Protein AF-A0A0B6YXV1-F1 (afdb_monomer)

Solvent-accessible surface area (backbone atoms only — not comparable to full-atom values): 12184 Å² total; per-residue (Å²): 132,88,79,69,68,45,74,42,82,87,74,73,47,77,36,82,36,70,69,59,44,53,52,46,61,70,27,73,67,43,51,47,48,53,49,53,52,52,49,51,57,54,24,53,18,23,35,31,38,33,59,53,74,92,52,90,54,59,67,63,56,48,48,73,57,51,45,80,59,39,63,68,68,49,76,47,77,50,68,57,100,94,49,44,37,34,39,42,28,36,74,48,48,68,37,40,62,56,53,64,76,54,86,46,74,55,98,90,36,62,41,48,63,40,82,38,73,77,79,72,82,62,62,76,77,55,46,59,55,51,50,48,50,54,48,50,50,51,50,50,52,51,49,53,51,51,53,50,50,55,52,46,73,69,39,93,43,72,69,48,28,53,52,51,49,49,62,72,63,41,68,48,77,64,57,53,50,49,56,52,47,52,32,52,52,53,25,62,69,43,37,87,81,34,84,89,53,78,56,76,90,64,63,44,83,71,70,83,76,58

Mean predicted aligned error: 16.96 Å

Structure (mmCIF, N/CA/C/O backbone):
data_AF-A0A0B6YXV1-F1
#
_entry.id   AF-A0A0B6YXV1-F1
#
loop_
_atom_site.group_PDB
_atom_site.id
_atom_site.type_symbol
_atom_site.label_atom_id
_atom_site.label_alt_id
_atom_site.label_comp_id
_atom_site.label_asym_id
_atom_site.label_entity_id
_atom_site.label_seq_id
_atom_site.pdbx_PDB_ins_code
_atom_site.Cartn_x
_atom_site.Cartn_y
_atom_site.Cartn_z
_atom_site.occupancy
_atom_site.B_iso_or_equiv
_atom_site.auth_seq_id
_atom_site.auth_comp_id
_atom_site.auth_asym_id
_atom_site.auth_atom_id
_atom_site.pdbx_PDB_model_num
ATOM 1 N N . MET A 1 1 ? -39.145 16.098 25.094 1.00 46.19 1 MET A N 1
ATOM 2 C CA . MET A 1 1 ? -38.374 17.230 24.535 1.00 46.19 1 MET A CA 1
ATOM 3 C C . MET A 1 1 ? -37.275 16.617 23.682 1.00 46.19 1 MET A C 1
ATOM 5 O O . MET A 1 1 ? -36.588 15.749 24.196 1.00 46.19 1 MET A O 1
ATOM 9 N N . ALA A 1 2 ? -37.185 16.929 22.387 1.00 52.62 2 ALA A N 1
ATOM 10 C CA . ALA A 1 2 ? -36.189 16.305 21.512 1.00 52.62 2 ALA A CA 1
ATOM 11 C C . ALA A 1 2 ? -34.805 16.911 21.794 1.00 52.62 2 ALA A C 1
ATOM 13 O O . ALA A 1 2 ? -34.585 18.095 21.531 1.00 52.62 2 ALA A O 1
ATOM 14 N N . GLU A 1 3 ? -33.896 16.126 22.370 1.00 61.59 3 GLU A N 1
ATOM 15 C CA . GLU A 1 3 ? -32.508 16.538 22.573 1.00 61.59 3 GLU A CA 1
ATOM 16 C C . GLU A 1 3 ? -31.832 16.706 21.208 1.00 61.59 3 GLU A C 1
ATOM 18 O O . GLU A 1 3 ? -31.794 15.787 20.390 1.00 61.59 3 GLU A O 1
ATOM 23 N N . LYS A 1 4 ? -31.335 17.914 20.923 1.00 75.88 4 LYS A N 1
ATOM 24 C CA . LYS A 1 4 ? -30.615 18.194 19.676 1.00 75.88 4 LYS A CA 1
ATOM 25 C C . LYS A 1 4 ? -29.242 17.524 19.732 1.00 75.88 4 LYS A C 1
ATOM 27 O O . LYS A 1 4 ? -28.339 18.025 20.397 1.00 75.88 4 LYS A O 1
ATOM 32 N N . SER A 1 5 ? -29.088 16.419 19.010 1.00 84.88 5 SER A N 1
ATOM 33 C CA . SER A 1 5 ? -27.796 15.774 18.767 1.00 84.88 5 SER A CA 1
ATOM 34 C C . SER A 1 5 ? -27.104 16.362 17.533 1.00 84.88 5 SER A C 1
ATOM 36 O O . SER A 1 5 ? -27.752 16.592 16.511 1.00 84.88 5 SER A O 1
ATOM 38 N N . TYR A 1 6 ? -25.786 16.534 17.596 1.00 86.88 6 TYR A N 1
ATOM 39 C CA . TYR A 1 6 ? -24.926 16.988 16.504 1.00 86.88 6 TYR A CA 1
ATOM 40 C C . TYR A 1 6 ? -24.000 15.853 16.074 1.00 86.88 6 TYR A C 1
ATOM 42 O O . TYR A 1 6 ? -23.350 15.224 16.909 1.00 86.88 6 TYR A O 1
ATOM 50 N N . HIS A 1 7 ? -23.923 15.589 14.773 1.00 88.31 7 HIS A N 1
ATOM 51 C CA . HIS A 1 7 ? -23.120 14.500 14.227 1.00 88.31 7 HIS A CA 1
ATOM 52 C C . HIS A 1 7 ? -21.958 15.044 13.393 1.00 88.31 7 HIS A C 1
ATOM 54 O O . HIS A 1 7 ? -22.158 15.830 12.468 1.00 88.31 7 HIS A O 1
ATOM 60 N N . CYS A 1 8 ? -20.739 14.610 13.709 1.00 86.06 8 CYS A N 1
ATOM 61 C CA . CYS A 1 8 ? -19.546 14.938 12.939 1.00 86.06 8 CYS A CA 1
ATOM 62 C C . CYS A 1 8 ? -19.228 13.811 11.952 1.00 86.06 8 CYS A C 1
ATOM 64 O O . CYS A 1 8 ? -18.798 12.734 12.362 1.00 86.06 8 CYS A O 1
ATOM 66 N N . GLN A 1 9 ? -19.355 14.084 10.652 1.00 82.25 9 GLN A N 1
ATOM 67 C CA . GLN A 1 9 ? -19.059 13.109 9.595 1.00 82.25 9 GLN A CA 1
ATOM 68 C C . GLN A 1 9 ? -17.554 12.802 9.462 1.00 82.25 9 GLN A C 1
ATOM 70 O O . GLN A 1 9 ? -17.184 11.682 9.124 1.00 82.25 9 GLN A O 1
ATOM 75 N N . LEU A 1 10 ? -16.671 13.760 9.782 1.00 77.38 10 LEU A N 1
ATOM 76 C CA . LEU A 1 10 ? -15.209 13.591 9.690 1.00 77.38 10 LEU A CA 1
ATOM 77 C C . LEU A 1 10 ? -14.622 12.695 10.792 1.00 77.38 10 LEU A C 1
ATOM 79 O O . LEU A 1 10 ? -13.569 12.078 10.615 1.00 77.38 10 LEU A O 1
ATOM 83 N N . CYS A 1 11 ? -15.268 12.654 11.956 1.00 81.44 11 CYS A N 1
ATOM 84 C CA . CYS A 1 11 ? -14.835 11.851 13.101 1.00 81.44 11 CYS A CA 1
ATOM 85 C C . CYS A 1 11 ? -15.800 10.707 13.433 1.00 81.44 11 CYS A C 1
ATOM 87 O O . CYS A 1 11 ? -15.494 9.923 14.329 1.00 81.44 11 CYS A O 1
ATOM 89 N N . ASN A 1 12 ? -16.925 10.621 12.717 1.00 84.50 12 ASN A N 1
ATOM 90 C CA . ASN A 1 12 ? -18.018 9.675 12.916 1.00 84.50 12 ASN A CA 1
ATOM 91 C C . ASN A 1 12 ? -18.452 9.561 14.387 1.00 84.50 12 ASN A C 1
ATOM 93 O O . ASN A 1 12 ? -18.483 8.476 14.966 1.00 84.50 12 ASN A O 1
ATOM 97 N N . CYS A 1 13 ? -18.734 10.701 15.018 1.00 85.38 13 CYS A N 1
ATOM 98 C CA . CYS A 1 13 ? -19.160 10.759 16.414 1.00 85.38 13 CYS A CA 1
ATOM 99 C C . CYS A 1 13 ? -20.376 11.670 16.592 1.00 85.38 13 CYS A C 1
ATOM 101 O O . CYS A 1 13 ? -20.521 12.673 15.888 1.00 85.38 13 CYS A O 1
ATOM 103 N N . THR A 1 14 ? -21.226 11.324 17.558 1.00 88.44 14 THR A N 1
ATOM 104 C CA . THR A 1 14 ? -22.445 12.066 17.899 1.00 88.44 14 THR A CA 1
ATOM 105 C C . THR A 1 14 ? -22.274 12.720 19.265 1.00 88.44 14 THR A C 1
ATOM 107 O O . THR A 1 14 ? -21.833 12.073 20.212 1.00 88.44 14 THR A O 1
ATOM 110 N N . LEU A 1 15 ? -22.588 14.010 19.345 1.00 87.69 15 LEU A N 1
ATOM 111 C CA . LEU A 1 15 ? -22.433 14.856 20.526 1.00 87.69 15 LEU A CA 1
ATOM 112 C C . LEU A 1 15 ? -23.785 15.478 20.880 1.00 87.69 15 LEU A C 1
ATOM 114 O O . LEU A 1 15 ? -24.563 15.818 19.988 1.00 87.69 15 LEU A O 1
ATOM 118 N N . TYR A 1 16 ? -24.067 15.649 22.168 1.00 87.69 16 TYR A N 1
ATOM 119 C CA . TYR A 1 16 ? -25.382 16.064 22.668 1.00 87.69 16 TYR A CA 1
ATOM 120 C C . TYR A 1 16 ? -25.326 17.483 23.246 1.00 87.69 16 TYR A C 1
ATOM 122 O O . TYR A 1 16 ? -25.804 17.765 24.339 1.00 87.69 16 TYR A O 1
ATOM 130 N N . GLY A 1 17 ? -24.731 18.401 22.479 1.00 85.38 17 GLY A N 1
ATOM 131 C CA . GLY A 1 17 ? -24.606 19.802 22.860 1.00 85.38 17 GLY A CA 1
ATOM 132 C C . GLY A 1 17 ? -23.812 20.618 21.844 1.00 85.38 17 GLY A C 1
ATOM 133 O O . GLY A 1 17 ? -22.773 20.183 21.353 1.00 85.38 17 GLY A O 1
ATOM 134 N N . MET A 1 18 ? -24.274 21.836 21.542 1.00 83.81 18 MET A N 1
ATOM 135 C CA . MET A 1 18 ? -23.621 22.706 20.549 1.00 83.81 18 MET A CA 1
ATOM 136 C C . MET A 1 18 ? -22.215 23.138 20.995 1.00 83.81 18 MET A C 1
ATOM 138 O O . MET A 1 18 ? -21.283 23.123 20.203 1.00 83.81 18 MET A O 1
ATOM 142 N N . LYS A 1 19 ? -22.032 23.437 22.289 1.00 85.88 19 LYS A N 1
ATOM 143 C CA . LYS A 1 19 ? -20.717 23.805 22.847 1.00 85.88 19 LYS A CA 1
ATOM 144 C C . LYS A 1 19 ? -19.708 22.656 22.775 1.00 85.88 19 LYS A C 1
ATOM 146 O O . LYS A 1 19 ? -18.533 22.884 22.506 1.00 85.88 19 LYS A O 1
ATOM 151 N N . GLU A 1 20 ? -20.160 21.426 23.012 1.00 84.38 20 GLU A N 1
ATOM 152 C CA . GLU A 1 20 ? -19.322 20.225 22.923 1.00 84.38 20 GLU A CA 1
ATOM 153 C C . GLU A 1 20 ? -18.955 19.917 21.470 1.00 84.38 20 GLU A C 1
ATOM 155 O O . GLU A 1 20 ? -17.819 19.541 21.184 1.00 84.38 20 GLU A O 1
ATOM 160 N N . PHE A 1 21 ? -19.892 20.145 20.547 1.00 87.06 21 PHE A N 1
ATOM 161 C CA . PHE A 1 21 ? -19.651 20.055 19.112 1.00 87.06 21 PHE A CA 1
ATOM 162 C C . PHE A 1 21 ? -18.620 21.088 18.634 1.00 87.06 21 PHE A C 1
ATOM 164 O O . PHE A 1 21 ? -17.661 20.723 17.955 1.00 87.06 21 PHE A O 1
ATOM 171 N N . ASP A 1 22 ? -18.726 22.346 19.065 1.00 87.12 22 ASP A N 1
ATOM 172 C CA . ASP A 1 22 ? -17.755 23.390 18.713 1.00 87.12 22 ASP A CA 1
ATOM 173 C C . ASP A 1 22 ? -16.358 23.113 19.291 1.00 87.12 22 ASP A C 1
ATOM 175 O O . ASP A 1 22 ? -15.343 23.309 18.612 1.00 87.12 22 ASP A O 1
ATOM 179 N N . LEU A 1 23 ? -16.282 22.613 20.529 1.00 87.81 23 LEU A N 1
ATOM 180 C CA . LEU A 1 23 ? -15.026 22.168 21.144 1.00 87.81 23 LEU A CA 1
ATOM 181 C C . LEU A 1 23 ? -14.420 20.976 20.395 1.00 87.81 23 LEU A C 1
ATOM 183 O O . LEU A 1 23 ? -13.206 20.941 20.180 1.00 87.81 23 LEU A O 1
ATOM 187 N N . HIS A 1 24 ? -15.250 20.026 19.958 1.00 87.75 24 HIS A N 1
ATOM 188 C CA . HIS A 1 24 ? -14.826 18.899 19.135 1.00 87.75 24 HIS A CA 1
ATOM 189 C C . HIS A 1 24 ? -14.225 19.365 17.804 1.00 87.75 24 HIS A C 1
ATOM 191 O O . HIS A 1 24 ? -13.092 18.986 17.498 1.00 87.75 24 HIS A O 1
ATOM 197 N N . CYS A 1 25 ? -14.934 20.215 17.052 1.00 85.19 25 CYS A N 1
ATOM 198 C CA . CYS A 1 25 ? -14.480 20.747 15.762 1.00 85.19 25 CYS A CA 1
ATOM 199 C C . CYS A 1 25 ? -13.169 21.536 15.902 1.00 85.19 25 CYS A C 1
ATOM 201 O O . CYS A 1 25 ? -12.274 21.462 15.061 1.00 85.19 25 CYS A O 1
ATOM 203 N N . ASN A 1 26 ? -12.995 22.235 17.026 1.00 87.75 26 ASN A N 1
ATOM 204 C CA . ASN A 1 26 ? -11.761 22.957 17.316 1.00 87.75 26 ASN A CA 1
ATOM 205 C C . ASN A 1 26 ? -10.621 22.091 17.867 1.00 87.75 26 ASN A C 1
ATOM 207 O O . ASN A 1 26 ? -9.480 22.566 17.951 1.00 87.75 26 ASN A O 1
ATOM 211 N N . GLY A 1 27 ? -10.911 20.838 18.214 1.00 85.56 27 GLY A N 1
ATOM 212 C CA . GLY A 1 27 ? -9.976 19.893 18.799 1.00 85.56 27 GLY A CA 1
ATOM 213 C C . GLY A 1 27 ? -8.867 19.463 17.839 1.00 85.56 27 GLY A C 1
ATOM 214 O O . GLY A 1 27 ? -9.034 19.388 16.621 1.00 85.56 27 GLY A O 1
ATOM 215 N N . LYS A 1 28 ? -7.706 19.110 18.406 1.00 78.94 28 LYS A N 1
ATOM 216 C CA . LYS A 1 28 ? -6.513 18.689 17.645 1.00 78.94 28 LYS A CA 1
ATOM 217 C C . LYS A 1 28 ? -6.792 17.500 16.718 1.00 78.94 28 LYS A C 1
ATOM 219 O O . LYS A 1 28 ? -6.286 17.470 15.601 1.00 78.94 28 LYS A O 1
ATOM 224 N N . LYS A 1 29 ? -7.609 16.540 17.168 1.00 80.62 29 LYS A N 1
ATOM 225 C CA . LYS A 1 29 ? -7.980 15.344 16.394 1.00 80.62 29 LYS A CA 1
ATOM 226 C C . LYS A 1 29 ? -8.849 15.697 15.184 1.00 80.62 29 LYS A C 1
ATOM 228 O O . LYS A 1 29 ? -8.551 15.238 14.089 1.00 80.62 29 LYS A O 1
ATOM 233 N N . HIS A 1 30 ? -9.861 16.547 15.367 1.00 84.75 30 HIS A N 1
ATOM 234 C CA . HIS A 1 30 ? -10.737 16.983 14.279 1.00 84.75 30 HIS A CA 1
ATOM 235 C C . HIS A 1 30 ? -9.959 17.779 13.230 1.00 84.75 30 HIS A C 1
ATOM 237 O O . HIS A 1 30 ? -9.922 17.380 12.074 1.00 84.75 30 HIS A O 1
ATOM 243 N N . LYS A 1 31 ? -9.212 18.808 13.652 1.00 83.69 31 LYS A N 1
ATOM 244 C CA . LYS A 1 31 ? -8.357 19.605 12.755 1.00 83.69 31 LYS A CA 1
ATOM 245 C C . LYS A 1 31 ? -7.318 18.761 12.022 1.00 83.69 31 LYS A C 1
ATOM 247 O O . LYS A 1 31 ? -6.966 19.061 10.886 1.00 83.69 31 LYS A O 1
ATOM 252 N N . SER A 1 32 ? -6.803 17.712 12.664 1.00 76.44 32 SER A N 1
ATOM 253 C CA . SER A 1 32 ? -5.937 16.742 11.998 1.00 76.44 32 SER A CA 1
ATOM 254 C C . SER A 1 32 ? -6.706 15.986 10.917 1.00 76.44 32 SER A C 1
ATOM 256 O O . SER A 1 32 ? -6.275 15.998 9.771 1.00 76.44 32 SER A O 1
ATOM 258 N N . ASN A 1 33 ? -7.843 15.367 11.237 1.00 75.56 33 ASN A N 1
ATOM 259 C CA . ASN A 1 33 ? -8.651 14.628 10.261 1.00 75.56 33 ASN A CA 1
ATOM 260 C C . ASN A 1 33 ? -9.094 15.506 9.080 1.00 75.56 33 ASN A C 1
ATOM 262 O O . ASN A 1 33 ? -9.032 15.063 7.939 1.00 75.56 33 ASN A O 1
ATOM 266 N N . GLU A 1 34 ? -9.477 16.751 9.348 1.00 80.00 34 GLU A N 1
ATOM 267 C CA . GLU A 1 34 ? -9.874 17.734 8.340 1.00 80.00 34 GLU A CA 1
ATOM 268 C C . GLU A 1 34 ? -8.709 18.067 7.392 1.00 80.00 34 GLU A C 1
ATOM 270 O O . GLU A 1 34 ? -8.863 18.022 6.173 1.00 80.00 34 GLU A O 1
ATOM 275 N N . LYS A 1 35 ? -7.499 18.273 7.936 1.00 76.00 35 LYS A N 1
ATOM 276 C CA . LYS A 1 35 ? -6.277 18.422 7.128 1.00 76.00 35 LYS A CA 1
ATOM 277 C C . LYS A 1 35 ? -6.001 17.190 6.271 1.00 76.00 35 LYS A C 1
ATOM 279 O O . LYS A 1 35 ? -5.754 17.345 5.084 1.00 76.00 35 LYS A O 1
ATOM 284 N N . HIS A 1 36 ? -6.095 15.985 6.836 1.00 70.62 36 HIS A N 1
ATOM 285 C CA . HIS A 1 36 ? -5.865 14.748 6.082 1.00 70.62 36 HIS A CA 1
ATOM 286 C C . HIS A 1 36 ? -6.910 14.560 4.969 1.00 70.62 36 HIS A C 1
ATOM 288 O O . HIS A 1 36 ? -6.564 14.095 3.886 1.00 70.62 36 HIS A O 1
ATOM 294 N N . GLY A 1 37 ? -8.172 14.931 5.212 1.00 68.50 37 GLY A N 1
ATOM 295 C CA . GLY A 1 37 ? -9.235 14.910 4.204 1.00 68.50 37 GLY A CA 1
ATOM 296 C C . GLY A 1 37 ? -8.950 15.871 3.051 1.00 68.50 37 GLY A C 1
ATOM 297 O O . GLY A 1 37 ? -8.947 15.457 1.892 1.00 68.50 37 GLY A O 1
ATOM 298 N N . ASN A 1 38 ? -8.607 17.121 3.368 1.00 74.94 38 ASN A N 1
ATOM 299 C CA . ASN A 1 38 ? -8.242 18.128 2.368 1.00 74.94 38 ASN A CA 1
ATOM 300 C C . ASN A 1 38 ? -6.992 17.713 1.578 1.00 74.94 38 ASN A C 1
ATOM 302 O O . ASN A 1 38 ? -6.984 17.763 0.353 1.00 74.94 38 ASN A O 1
ATOM 306 N N . GLU A 1 39 ? -5.966 17.193 2.253 1.00 74.06 39 GLU A N 1
ATOM 307 C CA . GLU A 1 39 ? -4.754 16.673 1.615 1.00 74.06 39 GLU A CA 1
ATOM 308 C C . GLU A 1 39 ? -5.044 15.479 0.689 1.00 74.06 39 GLU A C 1
ATOM 310 O O . GLU A 1 39 ? -4.400 15.325 -0.351 1.00 74.06 39 GLU A O 1
ATOM 315 N N . GLN A 1 40 ? -5.998 14.610 1.029 1.00 70.62 40 GLN A N 1
ATOM 316 C CA . GLN A 1 40 ? -6.404 13.505 0.156 1.00 70.62 40 GLN A CA 1
ATOM 317 C C . GLN A 1 40 ? -7.144 13.996 -1.090 1.00 70.62 40 GLN A C 1
ATOM 319 O O . GLN A 1 40 ? -6.879 13.491 -2.184 1.00 70.62 40 GLN A O 1
A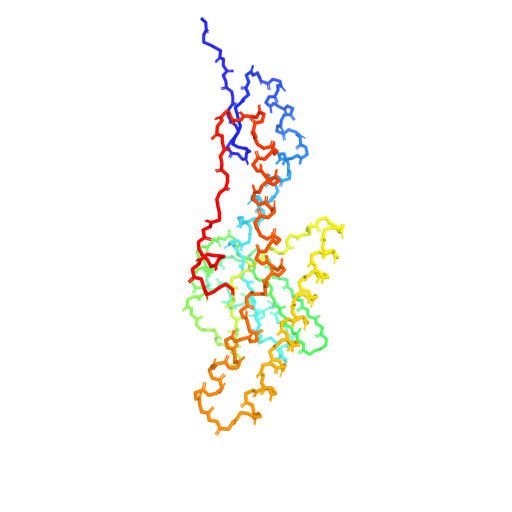TOM 324 N N . GLU A 1 41 ? -8.036 14.977 -0.954 1.00 76.00 41 GLU A N 1
ATOM 325 C CA . GLU A 1 41 ? -8.708 15.601 -2.099 1.00 76.00 41 GLU A CA 1
ATOM 326 C C . GLU A 1 41 ? -7.716 16.348 -2.997 1.00 76.00 41 GLU A C 1
ATOM 328 O O . GLU A 1 41 ? -7.727 16.177 -4.218 1.00 76.00 41 GLU A O 1
ATOM 333 N N . ASP A 1 42 ? -6.771 17.075 -2.405 1.00 79.62 42 ASP A N 1
ATOM 334 C CA . ASP A 1 42 ? -5.695 17.741 -3.134 1.00 79.62 42 ASP A CA 1
ATOM 335 C C . ASP A 1 42 ? -4.813 16.731 -3.878 1.00 79.62 42 ASP A C 1
ATOM 337 O O . ASP A 1 42 ? -4.415 16.968 -5.018 1.00 79.62 42 ASP A O 1
ATOM 341 N N . ALA A 1 43 ? -4.520 15.574 -3.275 1.00 82.81 43 ALA A N 1
ATOM 342 C CA . ALA A 1 43 ? -3.745 14.520 -3.925 1.00 82.81 43 ALA A CA 1
ATOM 343 C C . ALA A 1 43 ? -4.457 13.933 -5.153 1.00 82.81 43 ALA A C 1
ATOM 345 O O . ALA A 1 43 ? -3.791 13.583 -6.128 1.00 82.81 43 ALA A O 1
ATOM 346 N N . LYS A 1 44 ? -5.796 13.864 -5.149 1.00 86.31 44 LYS A N 1
ATOM 347 C CA . LYS A 1 44 ? -6.587 13.381 -6.296 1.00 86.31 44 LYS A CA 1
ATOM 348 C C . LYS A 1 44 ? -6.499 14.305 -7.511 1.00 86.31 44 LYS A C 1
ATOM 350 O O . LYS A 1 44 ? -6.780 13.847 -8.616 1.00 86.31 44 LYS A O 1
ATOM 355 N N . ARG A 1 45 ? -6.099 15.567 -7.324 1.00 90.88 45 ARG A N 1
ATOM 356 C CA . ARG A 1 45 ? -5.852 16.544 -8.398 1.00 90.88 45 ARG A CA 1
ATOM 357 C C . ARG A 1 45 ? -4.385 16.599 -8.842 1.00 90.88 45 ARG A C 1
ATOM 359 O O . ARG A 1 45 ? -4.027 17.433 -9.667 1.00 90.88 45 ARG A O 1
ATOM 366 N N . LYS A 1 46 ? -3.524 15.717 -8.322 1.00 92.62 46 LYS A N 1
ATOM 367 C CA . LYS A 1 46 ? -2.081 15.719 -8.598 1.00 92.62 46 LYS A CA 1
ATOM 368 C C . LYS A 1 46 ? -1.631 14.459 -9.331 1.00 92.62 46 LYS A C 1
ATOM 370 O O . LYS A 1 46 ? -2.073 13.345 -9.044 1.00 92.62 46 LYS A O 1
ATOM 375 N N . ILE A 1 47 ? -0.672 14.629 -10.235 1.00 93.50 47 ILE A N 1
ATOM 376 C CA . ILE A 1 47 ? 0.062 13.537 -10.882 1.00 93.50 47 ILE A CA 1
ATOM 377 C C . ILE A 1 47 ? 1.550 13.633 -10.572 1.00 93.50 47 ILE A C 1
ATOM 379 O O . ILE A 1 47 ? 2.100 14.714 -10.374 1.00 93.50 47 ILE A O 1
ATOM 383 N N . TYR A 1 48 ? 2.201 12.478 -10.544 1.00 92.75 48 TYR A N 1
ATOM 384 C CA . TYR A 1 48 ? 3.641 12.343 -10.398 1.00 92.75 48 TYR A CA 1
ATOM 385 C C . TYR A 1 48 ? 4.251 11.926 -11.736 1.00 92.75 48 TYR A C 1
ATOM 387 O O . TYR A 1 48 ? 3.824 10.932 -12.320 1.00 92.75 48 TYR A O 1
ATOM 395 N N . VAL A 1 49 ? 5.248 12.668 -12.206 1.00 91.94 49 VAL A N 1
ATOM 396 C CA . VAL A 1 49 ? 5.836 12.535 -13.542 1.00 91.94 49 VAL A CA 1
ATOM 397 C C . VAL A 1 49 ? 7.332 12.243 -13.432 1.00 91.94 49 VAL A C 1
ATOM 399 O O . VAL A 1 49 ? 8.052 12.933 -12.709 1.00 91.94 49 VAL A O 1
ATOM 402 N N . ARG A 1 50 ? 7.803 11.220 -14.152 1.00 90.44 50 ARG A N 1
ATOM 403 C CA . ARG A 1 50 ? 9.223 10.858 -14.328 1.00 90.44 50 ARG A CA 1
ATOM 404 C C . ARG A 1 50 ? 9.615 10.842 -15.805 1.00 90.44 50 ARG A C 1
ATOM 406 O O . ARG A 1 50 ? 8.737 10.857 -16.663 1.00 90.44 50 ARG A O 1
ATOM 413 N N . GLY A 1 51 ? 10.920 10.762 -16.074 1.00 86.62 51 GLY A N 1
ATOM 414 C CA . GLY A 1 51 ? 11.478 10.801 -17.432 1.00 86.62 51 GLY A CA 1
ATOM 415 C C . GLY A 1 51 ? 11.803 12.223 -17.891 1.00 86.62 51 GLY A C 1
ATOM 416 O O . GLY A 1 51 ? 11.630 12.551 -19.055 1.00 86.62 51 GLY A O 1
ATOM 417 N N . LEU A 1 52 ? 12.213 13.089 -16.957 1.00 84.69 52 LEU A N 1
ATOM 418 C CA . LEU A 1 52 ? 12.553 14.495 -17.216 1.00 84.69 52 LEU A CA 1
ATOM 419 C C . LEU A 1 52 ? 14.071 14.702 -17.366 1.00 84.69 52 LEU A C 1
ATOM 421 O O . LEU A 1 52 ? 14.585 15.793 -17.116 1.00 84.69 52 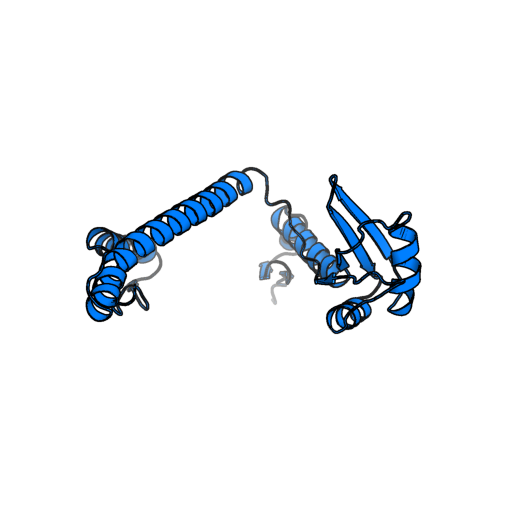LEU A O 1
ATOM 425 N N . GLU A 1 53 ? 14.804 13.641 -17.693 1.00 82.56 53 GLU A N 1
ATOM 426 C CA . GLU A 1 53 ? 16.260 13.657 -17.809 1.00 82.56 53 GLU A CA 1
ATOM 427 C C . GLU A 1 53 ? 16.676 14.385 -19.092 1.00 82.56 53 GLU A C 1
ATOM 429 O O . GLU A 1 53 ? 16.088 14.193 -20.153 1.00 82.56 53 GLU A O 1
ATOM 434 N N . GLY A 1 54 ? 17.664 15.277 -18.988 1.00 77.06 54 GLY A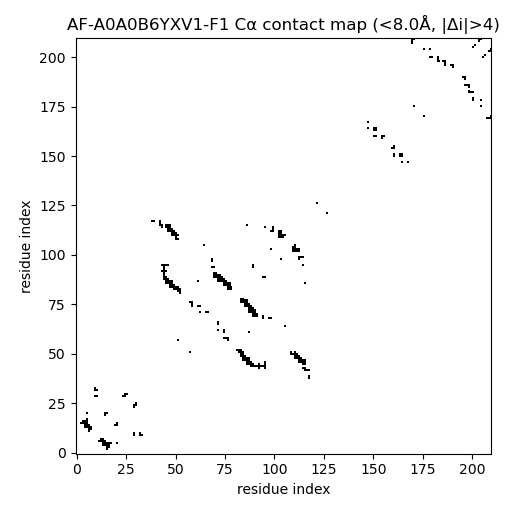 N 1
ATOM 435 C CA . GLY A 1 54 ? 18.147 16.062 -20.130 1.00 77.06 54 GLY A CA 1
ATOM 436 C C . GLY A 1 54 ? 17.211 17.184 -20.603 1.00 77.06 54 GLY A C 1
ATOM 437 O O . GLY A 1 54 ? 17.550 17.884 -21.554 1.00 77.06 54 GLY A O 1
ATOM 438 N N . ILE A 1 55 ? 16.065 17.407 -19.948 1.00 81.75 55 ILE A N 1
ATOM 439 C CA . ILE A 1 55 ? 15.171 18.530 -20.265 1.00 81.75 55 ILE A CA 1
ATOM 440 C C . ILE A 1 55 ? 15.683 19.800 -19.580 1.00 81.75 55 ILE A C 1
ATOM 442 O O . ILE A 1 55 ? 15.745 19.865 -18.354 1.00 81.75 55 ILE A O 1
ATOM 446 N N . THR A 1 56 ? 15.998 20.833 -20.365 1.00 80.25 56 THR A N 1
ATOM 447 C CA . THR A 1 56 ? 16.541 22.106 -19.857 1.00 80.25 56 THR A CA 1
ATOM 448 C C . THR A 1 56 ? 15.524 22.900 -19.030 1.00 80.25 56 THR A C 1
ATOM 450 O O . THR A 1 56 ? 15.874 23.439 -17.988 1.00 80.25 56 THR A O 1
ATOM 453 N N . ASN A 1 57 ? 14.254 22.939 -19.459 1.00 85.19 57 ASN A N 1
ATOM 454 C CA . ASN A 1 57 ? 13.171 23.674 -18.787 1.00 85.19 57 ASN A CA 1
ATOM 455 C C . ASN A 1 57 ? 11.955 22.774 -18.504 1.00 85.19 57 ASN A C 1
ATOM 457 O O . ASN A 1 57 ? 10.913 22.908 -19.152 1.00 85.19 57 ASN A O 1
ATOM 461 N N . PRO A 1 58 ? 12.050 21.860 -17.522 1.00 85.38 58 PRO A N 1
ATOM 462 C CA . PRO A 1 58 ? 10.999 20.881 -17.267 1.00 85.38 58 PRO A CA 1
ATOM 463 C C . PRO A 1 58 ? 9.672 21.521 -16.835 1.00 85.38 58 PRO A C 1
ATOM 465 O O . PRO A 1 58 ? 8.619 20.964 -17.125 1.00 85.38 58 PRO A O 1
ATOM 468 N N . ARG A 1 59 ? 9.681 22.712 -16.214 1.00 88.50 59 ARG A N 1
ATOM 469 C CA . ARG A 1 59 ? 8.447 23.397 -15.778 1.00 88.50 59 ARG A CA 1
ATOM 470 C C . ARG A 1 59 ? 7.597 23.854 -16.961 1.00 88.50 59 ARG A C 1
ATOM 472 O O . ARG A 1 59 ? 6.427 23.500 -17.037 1.00 88.50 59 ARG A O 1
ATOM 479 N N . ASP A 1 60 ? 8.195 24.620 -17.871 1.00 89.06 60 ASP A N 1
ATOM 480 C CA . ASP A 1 60 ? 7.518 25.151 -19.062 1.00 89.06 60 ASP A CA 1
ATOM 481 C C . ASP A 1 60 ? 7.110 24.024 -20.019 1.00 89.06 60 ASP A C 1
ATOM 483 O O . ASP A 1 60 ? 5.992 24.003 -20.530 1.00 89.06 60 ASP A O 1
ATOM 487 N N . PHE A 1 61 ? 7.985 23.026 -20.174 1.00 88.56 61 PHE A N 1
ATOM 488 C CA . PHE A 1 61 ? 7.721 21.833 -20.972 1.00 88.56 61 PHE A CA 1
ATOM 489 C C . PHE A 1 61 ? 6.488 21.063 -20.482 1.00 88.56 61 PHE A C 1
ATOM 491 O O . PHE A 1 61 ? 5.602 20.729 -21.269 1.00 88.56 61 PHE A O 1
ATOM 498 N N . LEU A 1 62 ? 6.404 20.818 -19.170 1.00 91.00 62 LEU A N 1
ATOM 499 C 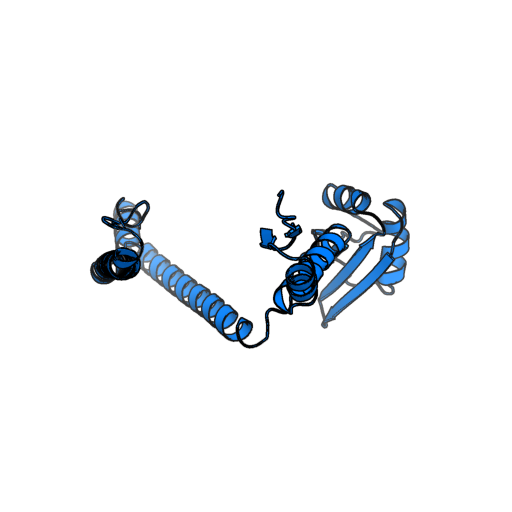CA . LEU A 1 62 ? 5.251 20.163 -18.560 1.00 91.00 62 LEU A CA 1
ATOM 500 C C . LEU A 1 62 ? 3.999 21.033 -18.643 1.00 91.00 62 LEU A C 1
ATOM 502 O O . LEU A 1 62 ? 2.928 20.506 -18.925 1.00 91.00 62 LEU A O 1
ATOM 506 N N . PHE A 1 63 ? 4.124 22.345 -18.435 1.00 91.50 63 PHE A N 1
ATOM 507 C CA . PHE A 1 63 ? 2.992 23.265 -18.500 1.00 91.50 63 PHE A CA 1
ATOM 508 C C . PHE A 1 63 ? 2.338 23.261 -19.883 1.00 91.50 63 PHE A C 1
ATOM 510 O O . PHE A 1 63 ? 1.133 23.042 -19.988 1.00 91.50 63 PHE A O 1
ATOM 517 N N . LYS A 1 64 ? 3.140 23.422 -20.943 1.00 91.62 64 LYS A N 1
ATOM 518 C CA . LYS A 1 64 ? 2.664 23.446 -22.335 1.00 91.62 64 LYS A CA 1
ATOM 519 C C . LYS A 1 64 ? 1.945 22.173 -22.753 1.00 91.62 64 LYS A C 1
ATOM 521 O O . LYS A 1 64 ? 1.060 22.241 -23.590 1.00 91.62 64 LYS A O 1
ATOM 526 N N . TYR A 1 65 ? 2.339 21.026 -22.210 1.00 92.12 65 TYR A N 1
ATOM 527 C CA . TYR A 1 65 ? 1.719 19.754 -22.563 1.00 92.12 65 TYR A CA 1
ATOM 528 C C . TYR A 1 65 ? 0.519 19.412 -21.682 1.00 92.12 65 TYR A C 1
ATOM 530 O O . TYR A 1 65 ? -0.522 18.986 -22.181 1.00 92.12 65 TYR A O 1
ATOM 538 N N . PHE A 1 66 ? 0.649 19.570 -20.362 1.00 92.94 66 PHE A N 1
ATOM 539 C CA . PHE A 1 66 ? -0.405 19.161 -19.441 1.00 92.94 66 PHE A CA 1
ATOM 540 C C . PHE A 1 66 ? -1.593 20.129 -19.418 1.00 92.94 66 PHE A C 1
ATOM 542 O O . PHE A 1 66 ? -2.691 19.691 -19.077 1.00 92.94 66 PHE A O 1
ATOM 549 N N . CYS A 1 67 ? -1.435 21.384 -19.867 1.00 92.88 67 CYS A N 1
ATOM 550 C CA . CYS A 1 67 ? -2.572 22.302 -19.988 1.00 92.88 67 CYS A CA 1
ATOM 551 C C . CYS A 1 67 ? -3.622 21.819 -21.008 1.00 92.88 67 CYS A C 1
ATOM 553 O O . CYS A 1 67 ? -4.806 22.101 -20.842 1.00 92.88 67 CYS A O 1
ATOM 555 N N . ASN A 1 68 ? -3.231 21.003 -21.997 1.00 92.00 68 ASN A N 1
ATOM 556 C CA . ASN A 1 68 ? -4.154 20.393 -22.961 1.00 92.00 68 ASN A CA 1
ATOM 557 C C . ASN A 1 68 ? -5.144 19.417 -22.308 1.00 92.00 68 ASN A C 1
ATOM 559 O O . ASN A 1 68 ? -6.191 19.125 -22.883 1.00 92.00 68 ASN A O 1
ATOM 563 N N . PHE A 1 69 ? -4.822 18.888 -21.125 1.00 89.75 69 PHE A N 1
ATOM 564 C CA . PHE A 1 69 ? -5.704 17.986 -20.387 1.00 89.75 69 PHE A CA 1
ATOM 565 C C . PHE A 1 69 ? -6.615 18.725 -19.413 1.00 89.75 69 PHE A C 1
ATOM 567 O O . PHE A 1 69 ? -7.636 18.160 -19.020 1.00 89.75 69 PHE A O 1
ATOM 574 N N . GLY A 1 70 ? -6.257 19.945 -19.014 1.00 90.81 70 GLY A N 1
ATOM 575 C CA . GLY A 1 70 ? -7.026 20.792 -18.110 1.00 90.81 70 GLY A CA 1
ATOM 576 C C . GLY A 1 70 ? -6.176 21.891 -17.474 1.00 90.81 70 GLY A C 1
ATOM 577 O O . GLY A 1 70 ? -4.947 21.869 -17.545 1.00 90.81 70 GLY A O 1
ATOM 578 N N . SER A 1 71 ? -6.842 22.842 -16.819 1.00 92.56 71 SER A N 1
ATOM 579 C CA . SER A 1 71 ? -6.188 23.961 -16.137 1.00 92.56 71 SER A CA 1
ATOM 580 C C . SER A 1 71 ? -5.249 23.481 -15.028 1.00 92.56 71 SER A C 1
ATOM 582 O O . SER A 1 71 ? -5.608 22.629 -14.208 1.00 92.56 71 SER A O 1
ATOM 584 N N . LEU A 1 72 ? -4.040 24.042 -15.009 1.00 92.00 72 LEU A N 1
ATOM 585 C CA . LEU A 1 72 ? -2.987 23.713 -14.052 1.00 92.00 72 LEU A CA 1
ATOM 586 C C . LEU A 1 72 ? -2.966 24.730 -12.912 1.00 92.00 72 LEU A C 1
ATOM 588 O O . LEU A 1 72 ? -3.015 25.932 -13.154 1.00 92.00 72 LEU A O 1
ATOM 592 N N . ASN A 1 73 ? -2.857 24.232 -11.684 1.00 91.38 73 ASN A N 1
ATOM 593 C CA . ASN A 1 73 ? -2.721 25.038 -10.477 1.00 91.38 73 ASN A CA 1
ATOM 594 C C . ASN A 1 73 ? -1.241 25.318 -10.164 1.00 91.38 73 ASN A C 1
ATOM 596 O O . ASN A 1 73 ? -0.839 26.4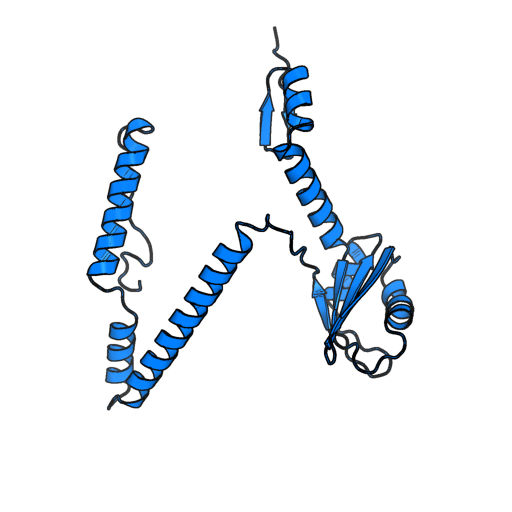65 -10.009 1.00 91.38 73 ASN A O 1
ATOM 600 N N . ASP A 1 74 ? -0.406 24.273 -10.107 1.00 89.88 74 ASP A N 1
ATOM 601 C CA . ASP A 1 74 ? 1.032 24.405 -9.834 1.00 89.88 74 ASP A CA 1
ATOM 602 C C . ASP A 1 74 ? 1.836 23.227 -10.410 1.00 89.88 74 ASP A C 1
ATOM 604 O O . ASP A 1 74 ? 1.321 22.125 -10.613 1.00 89.88 74 ASP A O 1
ATOM 608 N N . ILE A 1 75 ? 3.128 23.452 -10.659 1.00 91.19 75 ILE A N 1
ATOM 609 C CA . ILE A 1 75 ? 4.086 22.421 -11.069 1.00 91.19 75 ILE A CA 1
ATOM 610 C C . ILE A 1 75 ? 5.310 22.519 -10.167 1.00 91.19 75 ILE A C 1
ATOM 612 O O . ILE A 1 75 ? 6.065 23.494 -10.216 1.00 91.19 75 ILE A O 1
ATOM 616 N N . LYS A 1 76 ? 5.545 21.464 -9.388 1.00 90.31 76 LYS A N 1
ATOM 617 C CA . LYS A 1 76 ? 6.701 21.343 -8.497 1.00 90.31 76 LYS A CA 1
ATOM 618 C C . LYS A 1 76 ? 7.686 20.350 -9.069 1.00 90.31 76 LYS A C 1
ATOM 620 O O . LYS A 1 76 ? 7.323 19.220 -9.374 1.00 90.31 76 LYS A O 1
ATOM 625 N N . ILE A 1 77 ? 8.940 20.756 -9.177 1.00 88.44 77 ILE A N 1
ATOM 626 C CA . ILE A 1 77 ? 10.015 19.913 -9.696 1.00 88.44 77 ILE A CA 1
ATOM 627 C C . ILE A 1 77 ? 10.889 19.514 -8.520 1.00 88.44 77 ILE A C 1
ATOM 629 O O . ILE A 1 77 ? 11.254 20.358 -7.705 1.00 88.44 77 ILE A O 1
ATOM 633 N N . GLY A 1 78 ? 11.179 18.225 -8.408 1.00 82.81 78 GLY A N 1
ATOM 634 C CA . GLY A 1 78 ? 12.034 17.671 -7.370 1.00 82.81 78 GLY A CA 1
ATOM 635 C C . GLY A 1 78 ? 13.011 16.666 -7.962 1.00 82.81 78 GLY A C 1
ATOM 636 O O . GLY A 1 78 ? 12.740 16.046 -8.984 1.00 82.81 78 GLY A O 1
ATOM 637 N N . GLY A 1 79 ? 14.169 16.504 -7.337 1.00 74.94 79 GLY A N 1
ATOM 638 C CA . GLY A 1 79 ? 15.184 15.569 -7.809 1.00 74.94 79 GLY A CA 1
ATOM 639 C C . GLY A 1 79 ? 16.562 15.868 -7.236 1.00 74.94 79 GLY A C 1
ATOM 640 O O . GLY A 1 79 ? 16.800 16.967 -6.746 1.00 74.94 79 GLY A O 1
ATOM 641 N N . ASN A 1 80 ? 17.449 14.879 -7.324 1.00 64.38 80 ASN A N 1
ATOM 642 C CA . ASN A 1 80 ? 18.884 14.990 -7.036 1.00 64.38 80 ASN A CA 1
ATOM 643 C C . ASN A 1 80 ? 19.678 14.684 -8.319 1.00 64.38 80 ASN A C 1
ATOM 645 O O . ASN A 1 80 ? 19.084 14.273 -9.319 1.00 64.38 80 ASN A O 1
ATOM 649 N N . GLN A 1 81 ? 21.006 14.869 -8.304 1.00 52.59 81 GLN A N 1
ATOM 650 C CA . GLN A 1 81 ? 21.886 14.540 -9.437 1.00 52.59 81 GLN A CA 1
ATOM 651 C C . GLN A 1 81 ? 21.563 13.138 -9.992 1.00 52.59 81 GLN A C 1
ATOM 653 O O . GLN A 1 81 ? 21.765 12.135 -9.314 1.00 52.59 81 GLN A O 1
ATOM 658 N N . GLY A 1 82 ? 21.006 13.086 -11.207 1.00 57.50 82 GLY A N 1
ATOM 659 C CA . GLY A 1 82 ? 20.686 11.847 -11.925 1.00 57.50 82 GLY A CA 1
ATOM 660 C C . GLY A 1 82 ? 19.236 11.348 -11.856 1.00 57.50 82 GLY A C 1
ATOM 661 O O . GLY A 1 82 ? 18.931 10.376 -12.529 1.00 57.50 82 GLY A O 1
ATOM 662 N N . SER A 1 83 ? 18.318 11.972 -11.101 1.00 67.75 83 SER A N 1
ATOM 663 C CA . SER A 1 83 ? 16.883 11.637 -11.209 1.00 67.75 83 SER A CA 1
ATOM 664 C C . SER A 1 83 ? 15.973 12.834 -10.924 1.00 67.75 83 SER A C 1
ATOM 666 O O . SER A 1 83 ? 15.824 13.280 -9.784 1.00 67.75 83 SER A O 1
ATOM 668 N N . SER A 1 84 ? 15.338 13.352 -11.976 1.00 83.81 84 SER A N 1
ATOM 669 C CA . SER A 1 84 ? 14.347 14.426 -11.899 1.00 83.81 84 SER A CA 1
ATOM 670 C C . SER A 1 84 ? 12.924 13.863 -11.953 1.00 83.81 84 SER A C 1
ATOM 672 O O . SER A 1 84 ? 12.588 12.959 -12.724 1.00 83.81 84 SER A O 1
ATOM 674 N N . PHE A 1 85 ? 12.060 14.405 -11.105 1.00 89.75 85 PHE A N 1
ATOM 675 C CA . PHE A 1 85 ? 10.631 14.147 -11.092 1.00 89.75 85 PHE A CA 1
ATOM 676 C C . PHE A 1 85 ? 9.860 15.458 -10.979 1.00 89.75 85 PHE A C 1
ATOM 678 O O . PHE A 1 85 ? 10.370 16.474 -10.508 1.00 89.75 85 PHE A O 1
ATOM 685 N N . ALA A 1 86 ? 8.599 15.433 -11.380 1.00 90.69 86 ALA A N 1
ATOM 686 C CA . ALA A 1 86 ? 7.700 16.551 -11.172 1.00 90.69 86 ALA A CA 1
ATOM 687 C C . ALA A 1 86 ? 6.382 16.089 -10.566 1.00 90.69 86 ALA A C 1
ATOM 689 O O . ALA A 1 86 ? 5.934 14.960 -10.763 1.00 90.69 86 ALA A O 1
ATOM 690 N N . VAL A 1 87 ? 5.765 16.990 -9.821 1.00 92.69 87 VAL A N 1
ATOM 691 C CA . VAL A 1 87 ? 4.392 16.888 -9.357 1.00 92.69 87 VAL A CA 1
ATOM 692 C C . VAL A 1 87 ? 3.618 17.982 -10.066 1.00 92.69 87 VAL A C 1
ATOM 694 O O . VAL A 1 87 ? 3.929 19.160 -9.901 1.00 92.69 87 VAL A O 1
ATOM 697 N N . VAL A 1 88 ? 2.637 17.584 -10.867 1.00 93.31 88 VAL A N 1
ATOM 698 C CA . VAL A 1 88 ? 1.752 18.504 -11.587 1.00 93.31 88 VAL A CA 1
ATOM 699 C C . VAL A 1 88 ? 0.405 18.489 -10.883 1.00 93.31 88 VAL A C 1
ATOM 701 O O . VAL A 1 88 ? -0.164 17.421 -10.657 1.00 93.31 88 VAL A O 1
ATOM 704 N N . GLU A 1 89 ? -0.082 19.665 -10.515 1.00 93.69 89 GLU A N 1
ATOM 705 C CA . GLU A 1 89 ? -1.364 19.869 -9.855 1.00 93.69 89 GLU A CA 1
ATOM 706 C C . GLU A 1 89 ? -2.348 20.526 -10.817 1.00 93.69 89 GLU A C 1
ATOM 708 O O . GLU A 1 89 ? -2.072 21.590 -11.367 1.00 93.69 89 GLU A O 1
ATOM 713 N N . PHE A 1 90 ? -3.503 19.897 -11.000 1.00 93.44 90 PHE A N 1
ATOM 714 C CA . PHE A 1 90 ? -4.614 20.420 -11.784 1.00 93.44 90 PHE A CA 1
ATOM 715 C C . PHE A 1 90 ? -5.608 21.164 -10.888 1.00 93.44 90 PHE A C 1
ATOM 717 O O . PHE A 1 90 ? -5.730 20.883 -9.694 1.00 93.44 90 PHE A O 1
ATOM 724 N N . CYS A 1 91 ? -6.373 22.077 -11.480 1.00 89.69 91 CYS A N 1
ATOM 725 C CA . CYS A 1 91 ? -7.531 22.683 -10.821 1.00 89.69 91 CYS A CA 1
ATOM 726 C C . CYS A 1 91 ? -8.642 21.650 -10.560 1.00 89.69 91 CYS A C 1
ATOM 728 O O . CYS A 1 91 ? -9.373 21.755 -9.579 1.00 89.69 91 CYS A O 1
ATOM 730 N N . GLU A 1 92 ? -8.737 20.620 -11.405 1.00 90.00 92 GLU A N 1
ATOM 731 C CA . GLU A 1 92 ? -9.799 19.612 -11.380 1.00 90.00 92 GLU A CA 1
ATOM 732 C C . GLU A 1 92 ? -9.244 18.184 -11.295 1.00 90.00 92 GLU A C 1
ATOM 734 O O . GLU A 1 92 ? -8.080 17.916 -11.593 1.00 90.00 92 GLU A O 1
ATOM 739 N N . ARG A 1 93 ? -10.095 17.229 -10.900 1.00 89.94 93 ARG A N 1
ATOM 740 C CA . ARG A 1 93 ? -9.727 15.806 -10.782 1.00 89.94 93 ARG A CA 1
ATOM 741 C C . ARG A 1 93 ? -9.803 15.046 -12.111 1.00 89.94 93 ARG A C 1
ATOM 743 O O . ARG A 1 93 ? -9.085 14.065 -12.297 1.00 89.94 93 ARG A O 1
ATOM 750 N N . GLU A 1 94 ? -10.668 15.452 -13.035 1.00 90.56 94 GLU A N 1
ATOM 751 C CA . GLU A 1 94 ? -10.875 14.734 -14.301 1.00 90.56 94 GLU A CA 1
ATOM 752 C C . GLU A 1 94 ? -9.613 14.623 -15.179 1.00 90.56 94 GLU A C 1
ATOM 754 O O . GLU A 1 94 ? -9.340 13.524 -15.682 1.00 90.56 94 GLU A O 1
ATOM 759 N N . PRO A 1 95 ? -8.785 15.682 -15.322 1.00 91.38 95 PRO A N 1
ATOM 760 C CA . PRO A 1 95 ? -7.545 15.616 -16.095 1.00 91.38 95 PRO A CA 1
ATOM 761 C C . PRO A 1 95 ? -6.579 14.538 -15.591 1.00 91.38 95 PRO A C 1
ATOM 763 O O . PRO A 1 95 ? -5.936 13.861 -16.394 1.00 91.38 95 PRO A O 1
ATOM 766 N N . VAL A 1 96 ? -6.528 14.313 -14.273 1.00 91.25 96 VAL A N 1
ATOM 767 C CA . VAL A 1 96 ? -5.682 13.287 -13.644 1.00 91.25 96 VAL A CA 1
ATOM 768 C C . VAL A 1 96 ? -6.060 11.894 -14.137 1.00 91.25 96 VAL A C 1
ATOM 770 O O . VAL A 1 96 ? -5.193 11.121 -14.542 1.00 91.25 96 VAL A O 1
ATOM 773 N N . ALA A 1 97 ? -7.355 11.573 -14.159 1.00 89.81 97 ALA A N 1
ATOM 774 C CA . ALA A 1 97 ? -7.830 10.271 -14.619 1.00 89.81 97 ALA A CA 1
ATOM 775 C C . ALA A 1 97 ? -7.525 10.033 -16.106 1.00 89.81 97 ALA A C 1
ATOM 777 O O . ALA A 1 97 ? -7.237 8.900 -16.492 1.00 89.81 97 ALA A O 1
ATOM 778 N N . ARG A 1 98 ? -7.558 11.089 -16.933 1.00 89.88 98 ARG A N 1
ATOM 779 C CA . ARG A 1 98 ? -7.168 11.015 -18.350 1.00 89.88 98 ARG A CA 1
ATOM 780 C C . ARG A 1 98 ? -5.672 10.754 -18.506 1.00 89.88 98 ARG A C 1
ATOM 782 O O . ARG A 1 98 ? -5.303 9.820 -19.211 1.00 89.88 98 ARG A O 1
ATOM 789 N N . CYS A 1 99 ? -4.833 11.497 -17.784 1.00 90.62 99 CYS A N 1
ATOM 790 C CA . CYS A 1 99 ? -3.379 11.332 -17.834 1.00 90.62 99 CYS A CA 1
ATOM 791 C C . CYS A 1 99 ? -2.939 9.921 -17.403 1.00 90.62 99 CYS A C 1
ATOM 793 O O . CYS A 1 99 ? -2.062 9.321 -18.006 1.00 90.62 99 CYS A O 1
ATOM 795 N N . LEU A 1 100 ? -3.581 9.324 -16.396 1.00 90.25 100 LEU A N 1
ATOM 796 C CA . LEU A 1 100 ? -3.192 7.989 -15.916 1.00 90.25 100 LEU A CA 1
ATOM 797 C C . LEU A 1 100 ? -3.519 6.842 -16.884 1.00 90.25 100 LEU A C 1
ATOM 799 O O . LEU A 1 100 ? -2.945 5.762 -16.753 1.00 90.25 100 LEU A O 1
ATOM 803 N N . LYS A 1 101 ? -4.446 7.041 -17.827 1.00 89.94 101 LYS A N 1
ATOM 804 C CA . LYS A 1 101 ? -4.886 5.994 -18.764 1.00 89.94 101 LYS A CA 1
ATOM 805 C C . LYS A 1 101 ? -4.024 5.900 -20.019 1.00 89.94 101 LYS A C 1
ATOM 807 O O . LYS A 1 101 ? -4.112 4.906 -20.735 1.00 89.94 101 LYS A O 1
ATOM 812 N N . MET A 1 102 ? -3.223 6.919 -20.305 1.00 87.00 102 MET A N 1
ATOM 813 C CA . MET A 1 102 ? -2.490 7.036 -21.560 1.00 87.00 102 MET A CA 1
ATOM 814 C C . MET A 1 102 ? -0.981 7.075 -21.342 1.00 87.00 102 MET A C 1
ATOM 816 O O . MET A 1 102 ? -0.483 7.398 -20.267 1.00 87.00 102 MET A O 1
ATOM 820 N N . LYS A 1 103 ? -0.238 6.724 -22.392 1.00 88.69 103 LYS A N 1
ATOM 821 C CA . LYS A 1 103 ? 1.214 6.904 -22.425 1.00 88.69 103 LYS A CA 1
ATOM 822 C C . LYS A 1 103 ? 1.523 8.302 -22.945 1.00 88.69 103 LYS A C 1
ATOM 824 O O . LYS A 1 103 ? 0.884 8.764 -23.888 1.00 88.69 103 LYS A O 1
ATOM 829 N N . HIS A 1 104 ? 2.514 8.948 -22.347 1.00 89.94 104 HIS A N 1
ATOM 830 C CA . HIS A 1 104 ? 2.882 10.318 -22.675 1.00 89.94 104 HIS A CA 1
ATOM 831 C C . HIS A 1 104 ? 4.250 10.344 -23.352 1.00 89.94 104 HIS A C 1
ATOM 833 O O . HIS A 1 104 ? 5.242 9.889 -22.784 1.00 89.94 104 HIS A O 1
ATOM 839 N N . MET A 1 105 ? 4.293 10.880 -24.569 1.00 86.50 105 MET A N 1
ATOM 840 C CA . MET A 1 105 ? 5.521 11.079 -25.331 1.00 86.50 105 MET A CA 1
ATOM 841 C C . MET A 1 105 ? 5.544 12.513 -25.850 1.00 86.50 105 MET A C 1
ATOM 843 O O . MET A 1 105 ? 4.590 12.949 -26.492 1.00 86.50 105 MET A O 1
ATOM 847 N N . ILE A 1 106 ? 6.604 13.255 -25.538 1.00 82.75 106 ILE A N 1
ATOM 848 C CA . ILE A 1 106 ? 6.720 14.680 -25.865 1.00 82.75 106 ILE A CA 1
ATOM 849 C C . ILE A 1 106 ? 8.150 14.947 -26.324 1.00 82.75 106 ILE A C 1
ATOM 851 O O . ILE A 1 106 ? 9.089 14.672 -25.585 1.00 82.75 106 ILE A O 1
ATOM 855 N N . GLY A 1 107 ? 8.336 15.458 -27.544 1.00 72.62 107 GLY A N 1
ATOM 856 C CA . GLY A 1 107 ? 9.670 15.798 -28.062 1.00 72.62 107 GLY A CA 1
ATOM 857 C C . GLY A 1 107 ? 10.674 14.633 -28.045 1.00 72.62 107 GLY A C 1
ATOM 858 O O . GLY A 1 107 ? 11.851 14.855 -27.789 1.00 72.62 107 GLY A O 1
ATOM 859 N N . GLY A 1 108 ? 10.207 13.392 -28.236 1.00 79.50 108 GLY A N 1
ATOM 860 C CA . GLY A 1 108 ? 11.035 12.178 -28.157 1.00 79.50 108 GLY A CA 1
ATOM 861 C C . GLY A 1 108 ? 11.288 11.647 -26.737 1.00 79.50 108 GLY A C 1
ATOM 862 O O . GLY A 1 108 ? 11.844 10.563 -26.592 1.00 79.50 108 GLY A O 1
ATOM 863 N N . GLN A 1 109 ? 10.839 12.353 -25.693 1.00 80.50 109 GLN A N 1
ATOM 864 C CA . GLN A 1 109 ? 10.926 11.907 -24.300 1.00 80.50 109 GLN A CA 1
ATOM 865 C C . GLN A 1 109 ? 9.681 11.117 -23.892 1.00 80.50 109 GLN A C 1
ATOM 867 O O . GLN A 1 109 ? 8.551 11.572 -24.084 1.00 80.50 109 GLN A O 1
ATOM 872 N N . CYS A 1 110 ? 9.885 9.937 -23.303 1.00 87.38 110 CYS A N 1
ATOM 873 C CA . CYS A 1 110 ? 8.811 9.119 -22.741 1.00 87.38 110 CYS A CA 1
ATOM 874 C C . CYS A 1 110 ? 8.581 9.497 -21.277 1.00 87.38 110 CYS A C 1
ATOM 876 O O . CYS A 1 110 ? 9.381 9.152 -20.405 1.0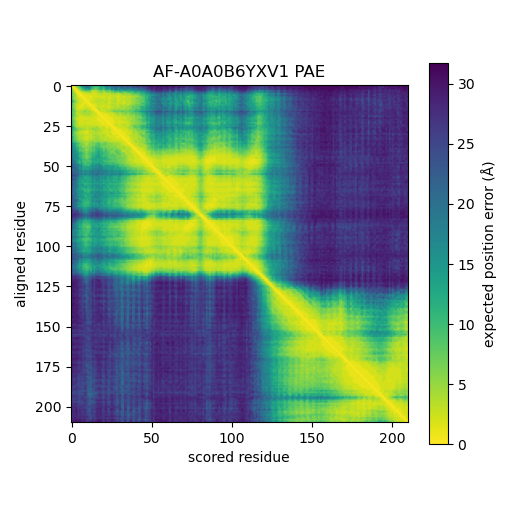0 87.38 110 CYS A O 1
ATOM 878 N N . LEU A 1 111 ? 7.467 10.172 -20.997 1.00 90.19 111 LEU A N 1
ATOM 879 C CA . LEU A 1 111 ? 7.092 10.527 -19.636 1.00 90.19 111 LEU A CA 1
ATOM 880 C C . LEU A 1 111 ? 6.318 9.394 -18.971 1.00 90.19 111 LEU A C 1
ATOM 882 O O . LEU A 1 111 ? 5.361 8.842 -19.520 1.00 90.19 111 LEU A O 1
ATOM 886 N N . TYR A 1 112 ? 6.700 9.098 -17.736 1.00 90.31 112 TYR A N 1
ATOM 887 C CA . TYR A 1 112 ? 6.027 8.106 -16.918 1.00 90.31 112 TYR A CA 1
ATOM 888 C C . TYR A 1 112 ? 5.178 8.785 -15.848 1.00 90.31 112 TYR A C 1
ATOM 890 O O . TYR A 1 112 ? 5.706 9.383 -14.907 1.00 90.31 112 TYR A O 1
ATOM 898 N N . VAL A 1 113 ? 3.857 8.688 -16.004 1.00 92.00 113 VAL A N 1
ATOM 899 C CA . VAL A 1 113 ? 2.873 9.352 -15.144 1.00 92.00 113 VAL A CA 1
ATOM 900 C C . VAL A 1 113 ? 2.242 8.348 -14.181 1.00 92.00 113 VAL A C 1
ATOM 902 O O . VAL A 1 113 ? 1.789 7.275 -14.573 1.00 92.00 113 VAL A O 1
ATOM 905 N N . LYS A 1 114 ? 2.219 8.700 -12.895 1.00 91.38 114 LYS A N 1
ATOM 906 C CA . LYS A 1 114 ? 1.624 7.926 -11.799 1.00 91.38 114 LYS A CA 1
ATOM 907 C C . LYS A 1 114 ? 0.693 8.795 -10.963 1.00 91.38 114 LYS A C 1
ATOM 909 O O . LYS A 1 114 ? 0.858 10.010 -10.889 1.00 91.38 114 LYS A O 1
ATOM 914 N N . SER A 1 115 ? -0.258 8.160 -10.278 1.00 88.50 115 SER A N 1
ATOM 915 C CA . SER A 1 115 ? -1.117 8.838 -9.303 1.00 88.50 115 SER A CA 1
ATOM 916 C C . SER A 1 115 ? -0.258 9.417 -8.179 1.00 88.50 115 SER A C 1
ATOM 918 O O . SER A 1 115 ? 0.577 8.692 -7.620 1.00 88.50 115 SER A O 1
ATOM 920 N N . TYR A 1 116 ? -0.468 10.681 -7.818 1.00 86.12 116 TYR A N 1
ATOM 921 C CA . TYR A 1 116 ? 0.217 11.266 -6.673 1.00 86.12 116 TYR A CA 1
ATOM 922 C C . TYR A 1 116 ? -0.305 10.647 -5.370 1.00 86.12 116 TYR A C 1
ATOM 924 O O . TYR A 1 116 ? -1.510 10.526 -5.159 1.00 86.12 116 TYR A O 1
ATOM 932 N N . LYS A 1 117 ? 0.610 10.239 -4.489 1.00 79.31 117 LYS A N 1
ATOM 933 C CA . LYS A 1 117 ? 0.283 9.769 -3.140 1.00 79.31 117 LYS A CA 1
ATOM 934 C C . LYS A 1 117 ? 0.891 10.740 -2.144 1.00 79.31 117 LYS A C 1
ATOM 936 O O . LYS A 1 117 ? 2.111 10.908 -2.129 1.00 79.31 117 LYS A O 1
ATOM 941 N N . ASN A 1 118 ? 0.047 11.351 -1.316 1.00 68.12 118 ASN A N 1
ATOM 942 C CA . ASN A 1 118 ? 0.518 12.194 -0.231 1.00 68.12 118 ASN A CA 1
ATOM 943 C C . ASN A 1 118 ? 1.307 11.327 0.753 1.00 68.12 118 ASN A C 1
ATOM 945 O O . ASN A 1 118 ? 0.761 10.432 1.395 1.00 68.12 118 ASN A O 1
ATOM 949 N N . ARG A 1 119 ? 2.617 11.563 0.845 1.00 59.09 119 ARG A N 1
ATOM 950 C CA . ARG A 1 119 ? 3.424 11.018 1.934 1.00 59.09 119 ARG A CA 1
ATOM 951 C C . ARG A 1 119 ? 3.240 11.956 3.115 1.00 59.09 119 ARG A C 1
ATOM 953 O O . ARG A 1 119 ? 4.038 12.873 3.293 1.00 59.09 119 ARG A O 1
ATOM 960 N N . THR A 1 120 ? 2.175 11.759 3.885 1.00 50.22 120 THR A N 1
ATOM 961 C CA . THR A 1 120 ? 1.952 12.541 5.102 1.00 50.22 120 THR A CA 1
ATOM 962 C C . THR A 1 120 ? 3.191 12.448 5.994 1.00 50.22 120 THR A C 1
ATOM 964 O O . THR A 1 120 ? 3.745 11.356 6.194 1.00 50.22 120 THR A O 1
ATOM 967 N N . PRO A 1 121 ? 3.669 13.580 6.531 1.00 42.72 121 PRO A N 1
ATO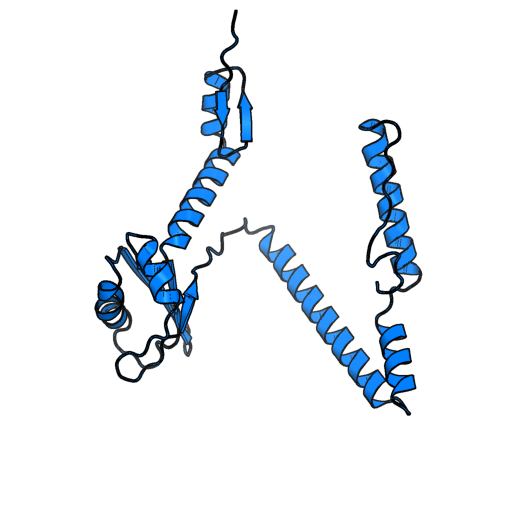M 968 C CA . PRO A 1 121 ? 4.548 13.612 7.677 1.00 42.72 121 PRO A CA 1
ATOM 969 C C . PRO A 1 121 ? 3.895 12.976 8.896 1.00 42.72 121 PRO A C 1
ATOM 971 O O . PRO A 1 121 ? 3.427 13.679 9.781 1.00 42.72 121 PRO A O 1
ATOM 974 N N . THR A 1 122 ? 3.860 11.643 8.972 1.00 41.31 122 THR A N 1
ATOM 975 C CA . THR A 1 122 ? 3.606 10.974 10.247 1.00 41.31 122 THR A CA 1
ATOM 976 C C . THR A 1 122 ? 4.666 11.499 11.210 1.00 41.31 122 THR A C 1
ATOM 978 O O . THR A 1 122 ? 5.868 11.432 10.917 1.00 41.31 122 THR A O 1
ATOM 981 N N . SER A 1 123 ? 4.198 12.122 12.287 1.00 41.19 123 SER A N 1
ATOM 982 C CA . SER A 1 123 ? 4.967 12.698 13.390 1.00 41.19 123 SER A CA 1
ATOM 983 C C . SER A 1 123 ? 6.258 11.909 13.641 1.00 41.19 123 SER A C 1
ATOM 985 O O . SER A 1 123 ? 6.234 10.688 13.798 1.00 41.19 123 SER A O 1
ATOM 987 N N . GLY A 1 124 ? 7.397 12.613 13.616 1.00 44.34 124 GLY A N 1
ATOM 988 C CA . GLY A 1 124 ? 8.747 12.056 13.424 1.00 44.34 124 GLY A CA 1
ATOM 989 C C . GLY A 1 124 ? 9.186 10.932 14.370 1.00 44.34 124 GLY A C 1
ATOM 990 O O . GLY A 1 124 ? 10.135 10.226 14.054 1.00 44.34 124 GLY A O 1
ATOM 991 N N . VAL A 1 125 ? 8.474 10.703 15.471 1.00 46.41 125 VAL A N 1
ATOM 992 C CA . VAL A 1 125 ? 8.763 9.626 16.428 1.00 46.41 125 VAL A CA 1
ATOM 993 C C . VAL A 1 125 ? 8.337 8.249 15.895 1.00 46.41 125 VAL A C 1
ATOM 995 O O . VAL A 1 125 ? 9.018 7.260 16.135 1.00 46.41 125 VAL A O 1
ATOM 998 N N . SER A 1 126 ? 7.257 8.171 15.108 1.00 52.94 126 SER A N 1
ATOM 999 C CA . SER A 1 126 ? 6.749 6.889 14.588 1.00 52.94 126 SER A CA 1
ATOM 1000 C C . SER A 1 126 ? 7.446 6.452 13.291 1.00 52.94 126 SER A C 1
ATOM 1002 O O . SER A 1 126 ? 7.579 5.262 13.022 1.00 52.94 126 SER A O 1
ATOM 1004 N N . ARG A 1 127 ? 7.982 7.395 12.496 1.00 48.19 127 ARG A N 1
ATOM 1005 C CA . ARG A 1 127 ? 8.615 7.070 11.206 1.00 48.19 127 ARG A CA 1
ATOM 1006 C C . ARG A 1 127 ? 9.961 6.371 11.315 1.00 48.19 127 ARG A C 1
ATOM 1008 O O . ARG A 1 127 ? 10.194 5.470 10.526 1.00 48.19 127 ARG A O 1
ATOM 1015 N N . MET A 1 128 ? 10.818 6.731 12.269 1.00 52.84 128 MET A N 1
ATOM 1016 C CA . MET A 1 128 ? 12.081 6.003 12.449 1.00 52.84 128 MET A CA 1
ATOM 1017 C C . MET A 1 128 ? 11.839 4.586 12.963 1.00 52.84 128 MET A C 1
ATOM 1019 O O . MET A 1 128 ? 12.465 3.658 12.472 1.00 52.84 128 MET A O 1
ATOM 1023 N N . ALA A 1 129 ? 10.895 4.406 13.892 1.00 55.84 129 ALA A N 1
ATOM 1024 C CA . ALA A 1 129 ? 10.525 3.084 14.383 1.00 55.84 129 ALA A CA 1
ATOM 1025 C C . ALA A 1 129 ? 9.903 2.227 13.270 1.00 55.84 129 ALA A C 1
ATOM 1027 O O . ALA A 1 129 ? 10.336 1.101 13.068 1.00 55.84 129 ALA A O 1
ATOM 1028 N N . HIS A 1 130 ? 8.956 2.768 12.498 1.00 56.38 130 HIS A N 1
ATOM 1029 C CA . HIS A 1 130 ? 8.314 2.023 11.413 1.00 56.38 130 HIS A CA 1
ATOM 1030 C C . HIS A 1 130 ? 9.265 1.750 10.241 1.00 56.38 130 HIS A C 1
ATOM 1032 O O . HIS A 1 130 ? 9.308 0.629 9.763 1.00 56.38 130 HIS A O 1
ATOM 1038 N N . GLN A 1 131 ? 10.097 2.716 9.834 1.00 64.69 131 GLN A N 1
ATOM 1039 C CA . GLN A 1 131 ? 11.106 2.493 8.790 1.00 64.69 131 GLN A CA 1
ATOM 1040 C C . GLN A 1 131 ? 12.177 1.505 9.234 1.00 64.69 131 GLN A C 1
ATOM 1042 O O . GLN A 1 131 ? 12.620 0.704 8.423 1.00 64.69 131 GLN A O 1
ATOM 1047 N N . LYS A 1 132 ? 12.589 1.545 10.507 1.00 69.75 132 LYS A N 1
ATOM 1048 C CA . LYS A 1 132 ? 13.517 0.559 11.059 1.00 69.75 132 LYS A CA 1
ATOM 1049 C C . LYS A 1 132 ? 12.877 -0.827 11.084 1.00 69.75 132 LYS A C 1
ATOM 1051 O O . LYS A 1 132 ? 13.505 -1.758 10.616 1.00 69.75 132 LYS A O 1
ATOM 1056 N N . LEU A 1 133 ? 11.618 -0.950 11.511 1.00 66.75 133 LEU A N 1
ATOM 1057 C CA . LEU A 1 133 ? 10.875 -2.215 11.466 1.00 66.75 133 LEU A CA 1
ATOM 1058 C C . LEU A 1 133 ? 10.705 -2.738 10.028 1.00 66.75 133 LEU A C 1
ATOM 1060 O O . LEU A 1 133 ? 11.004 -3.897 9.779 1.00 66.75 133 LEU A O 1
ATOM 1064 N N . GLU A 1 134 ? 10.318 -1.892 9.068 1.00 71.88 134 GLU A N 1
ATOM 1065 C CA . GLU A 1 134 ? 10.197 -2.268 7.650 1.00 71.88 134 GLU A CA 1
ATOM 1066 C C . GLU A 1 134 ? 11.553 -2.652 7.030 1.00 71.88 134 GLU A C 1
ATOM 1068 O O . GLU A 1 134 ? 11.633 -3.555 6.195 1.00 71.88 134 GLU A O 1
ATOM 1073 N N . GLN A 1 135 ? 12.633 -1.959 7.402 1.00 73.88 135 GLN A N 1
ATOM 1074 C CA . GLN A 1 135 ? 13.985 -2.264 6.935 1.00 73.88 135 GLN A CA 1
ATOM 1075 C C . GLN A 1 135 ? 14.499 -3.569 7.560 1.00 73.88 135 GLN A C 1
ATOM 1077 O O . GLN A 1 135 ? 15.102 -4.383 6.858 1.00 73.88 135 GLN A O 1
ATOM 1082 N N . ASP A 1 136 ? 14.231 -3.790 8.846 1.00 72.62 136 ASP A N 1
ATOM 1083 C CA . ASP A 1 136 ? 14.593 -5.003 9.578 1.00 72.62 136 ASP A CA 1
ATOM 1084 C C . ASP A 1 136 ? 13.814 -6.210 9.032 1.00 72.62 136 ASP A C 1
ATOM 1086 O O . ASP A 1 136 ? 14.409 -7.261 8.801 1.00 72.62 136 ASP A O 1
ATOM 1090 N N . GLU A 1 137 ? 12.519 -6.061 8.728 1.00 74.88 137 GLU A N 1
ATOM 1091 C CA . GLU A 1 137 ? 11.715 -7.095 8.061 1.00 74.88 137 GLU A CA 1
ATOM 1092 C C . GLU A 1 137 ? 12.238 -7.411 6.660 1.00 74.88 137 GLU A C 1
ATOM 1094 O O . GLU A 1 137 ? 12.428 -8.580 6.331 1.00 74.88 137 GLU A O 1
ATOM 1099 N N . LYS A 1 138 ? 12.558 -6.395 5.847 1.00 77.56 138 LYS A N 1
ATOM 1100 C CA . LYS A 1 138 ? 13.164 -6.615 4.523 1.00 77.56 138 LYS A CA 1
ATOM 1101 C C . LYS A 1 138 ? 14.511 -7.318 4.606 1.00 77.56 138 LYS A C 1
ATOM 1103 O O . LYS A 1 138 ? 14.803 -8.165 3.768 1.00 77.56 138 LYS A O 1
ATOM 1108 N N . THR A 1 139 ? 15.325 -6.973 5.598 1.00 79.00 139 THR A N 1
ATOM 1109 C CA . THR A 1 139 ? 16.644 -7.584 5.795 1.00 79.00 139 THR A CA 1
ATOM 1110 C C . THR A 1 139 ? 16.500 -9.037 6.237 1.00 79.00 139 THR A C 1
ATOM 1112 O O . THR A 1 139 ? 17.154 -9.910 5.671 1.00 79.00 139 THR A O 1
ATOM 1115 N N . LYS A 1 140 ? 15.588 -9.320 7.177 1.00 78.69 140 LYS A N 1
ATOM 1116 C CA . LYS A 1 140 ? 15.249 -10.690 7.584 1.00 78.69 140 LYS A CA 1
ATOM 1117 C C . LYS A 1 140 ? 14.716 -11.501 6.409 1.00 78.69 140 LYS A C 1
ATOM 1119 O O . LYS A 1 140 ? 15.203 -12.596 6.171 1.00 78.69 140 LYS A O 1
ATOM 1124 N N . GLN A 1 141 ? 13.796 -10.945 5.624 1.00 79.81 141 GLN A N 1
ATOM 1125 C CA . GLN A 1 141 ? 13.222 -11.640 4.477 1.00 79.81 141 GLN A CA 1
ATOM 1126 C C . GLN A 1 141 ? 14.254 -11.901 3.373 1.00 79.81 141 GLN A C 1
ATOM 1128 O O . GLN A 1 141 ? 14.251 -12.978 2.778 1.00 79.81 141 GLN A O 1
ATOM 1133 N N . ALA A 1 142 ? 15.177 -10.966 3.129 1.00 82.81 142 ALA A N 1
ATOM 1134 C CA . ALA A 1 142 ? 16.294 -11.177 2.212 1.00 82.81 142 ALA A CA 1
ATOM 1135 C C . ALA A 1 142 ? 17.240 -12.283 2.709 1.00 82.81 142 ALA A C 1
ATOM 1137 O O . ALA A 1 142 ? 17.634 -13.140 1.921 1.00 82.81 142 ALA A O 1
ATOM 1138 N N . ALA A 1 143 ? 17.547 -12.312 4.010 1.00 83.75 143 ALA A N 1
ATOM 1139 C CA . ALA A 1 143 ? 18.369 -13.358 4.614 1.00 83.75 143 ALA A CA 1
ATOM 1140 C C . ALA A 1 143 ? 17.694 -14.738 4.542 1.00 83.75 143 ALA A C 1
ATOM 1142 O O . ALA A 1 143 ? 18.326 -15.700 4.114 1.00 83.75 143 ALA A O 1
ATOM 1143 N N . THR A 1 144 ? 16.400 -14.832 4.869 1.00 83.06 144 THR A N 1
ATOM 1144 C CA . THR A 1 144 ? 15.613 -16.069 4.731 1.00 83.06 144 THR A CA 1
ATOM 1145 C C . THR A 1 144 ? 15.568 -16.539 3.280 1.00 83.06 144 THR A C 1
ATOM 1147 O O . THR A 1 144 ? 15.740 -17.723 3.016 1.00 83.06 144 THR A O 1
ATOM 1150 N N . THR A 1 145 ? 15.393 -15.619 2.325 1.00 85.44 145 THR A N 1
ATOM 1151 C CA . THR A 1 145 ? 15.382 -15.956 0.893 1.00 85.44 145 THR A CA 1
ATOM 1152 C C . THR A 1 145 ? 16.742 -16.480 0.438 1.00 85.44 145 THR A C 1
ATOM 1154 O O . THR A 1 145 ? 16.796 -17.476 -0.276 1.00 85.44 145 THR A O 1
ATOM 1157 N N . SER A 1 146 ? 17.838 -15.850 0.872 1.00 88.69 146 SER A N 1
ATOM 1158 C CA . SER A 1 146 ? 19.195 -16.323 0.575 1.00 88.69 146 SER A CA 1
ATOM 1159 C C . SER A 1 146 ? 19.422 -17.725 1.135 1.00 88.69 146 SER A C 1
ATOM 1161 O O . SER A 1 146 ? 19.837 -18.614 0.401 1.00 88.69 146 SER A O 1
ATOM 1163 N N . HIS A 1 147 ? 19.075 -17.947 2.405 1.00 87.31 147 HIS A N 1
ATOM 1164 C CA . HIS A 1 147 ? 19.243 -19.247 3.048 1.00 87.31 147 HIS A CA 1
ATOM 1165 C C . HIS A 1 147 ? 18.404 -20.343 2.377 1.00 87.31 147 HIS A C 1
ATOM 1167 O O . HIS A 1 147 ? 18.897 -21.441 2.130 1.00 87.31 147 HIS A O 1
ATOM 1173 N N . ALA A 1 148 ? 17.155 -20.033 2.015 1.00 88.38 148 ALA A N 1
ATOM 1174 C CA . ALA A 1 148 ? 16.300 -20.951 1.274 1.00 88.38 148 ALA A CA 1
ATOM 1175 C C . ALA A 1 148 ? 16.908 -21.313 -0.092 1.00 88.38 148 ALA A C 1
ATOM 1177 O O . ALA A 1 148 ? 16.870 -22.477 -0.483 1.00 88.38 148 ALA A O 1
ATOM 1178 N N . MET A 1 149 ? 17.512 -20.353 -0.801 1.00 89.81 149 MET A N 1
ATOM 1179 C CA . MET A 1 149 ? 18.200 -20.624 -2.069 1.00 89.81 149 MET A CA 1
ATOM 1180 C C . MET A 1 149 ? 19.412 -21.543 -1.883 1.00 89.81 149 MET A C 1
ATOM 1182 O O . MET A 1 149 ? 19.570 -22.485 -2.657 1.00 89.81 149 MET A O 1
ATOM 1186 N N . ASP A 1 150 ? 20.215 -21.336 -0.839 1.00 89.69 150 ASP A N 1
ATOM 1187 C CA . ASP A 1 150 ? 21.373 -22.192 -0.544 1.00 89.69 150 ASP A CA 1
ATOM 1188 C C . ASP A 1 150 ? 20.953 -23.646 -0.266 1.00 89.69 150 ASP A C 1
ATOM 1190 O O . ASP A 1 150 ? 21.571 -24.597 -0.758 1.00 89.69 150 ASP A O 1
ATOM 1194 N N . ILE A 1 151 ? 19.855 -23.829 0.474 1.00 88.12 151 ILE A N 1
ATOM 1195 C CA . ILE A 1 151 ? 19.263 -25.144 0.749 1.00 88.12 151 ILE A CA 1
ATOM 1196 C C . ILE A 1 151 ? 18.775 -25.804 -0.548 1.00 88.12 151 ILE A C 1
ATOM 1198 O O . ILE A 1 151 ? 19.045 -26.982 -0.783 1.00 88.12 151 ILE A O 1
ATOM 1202 N N . LEU A 1 152 ? 18.084 -25.048 -1.406 1.00 90.25 152 LEU A N 1
ATOM 1203 C CA . LEU A 1 152 ? 17.558 -25.552 -2.677 1.00 90.25 152 LEU A CA 1
ATOM 1204 C C . LEU A 1 152 ? 18.672 -25.988 -3.637 1.00 90.25 152 LEU A C 1
ATOM 1206 O O . LEU A 1 152 ? 18.530 -27.006 -4.316 1.00 90.25 152 LEU A O 1
ATOM 1210 N N . LEU A 1 153 ? 19.779 -25.243 -3.679 1.00 89.75 153 LEU A N 1
ATOM 1211 C CA . LEU A 1 153 ? 20.951 -25.567 -4.497 1.00 89.75 153 LEU A CA 1
ATOM 1212 C C . LEU A 1 153 ? 21.710 -26.802 -3.991 1.00 89.75 153 LEU A C 1
ATOM 1214 O O . LEU A 1 153 ? 22.398 -27.454 -4.772 1.00 89.75 153 LEU A O 1
ATOM 1218 N N . SER A 1 154 ? 21.566 -27.136 -2.708 1.00 87.06 154 SER A N 1
ATOM 1219 C CA . SER A 1 154 ? 22.245 -28.270 -2.068 1.00 87.06 154 SER A CA 1
ATOM 1220 C C . SER A 1 154 ? 21.444 -29.580 -2.121 1.00 87.06 154 SER A C 1
ATOM 1222 O O . SER A 1 154 ? 21.939 -30.627 -1.707 1.00 87.06 154 SER A O 1
ATOM 1224 N N . ALA A 1 155 ? 20.200 -29.541 -2.597 1.00 92.25 155 ALA A N 1
ATOM 1225 C CA . ALA A 1 155 ? 19.297 -30.687 -2.598 1.00 92.25 155 ALA A CA 1
ATOM 1226 C C . ALA A 1 155 ? 19.563 -31.652 -3.770 1.00 92.25 155 ALA A C 1
ATOM 1228 O O . ALA A 1 155 ? 19.818 -31.235 -4.898 1.00 92.25 155 ALA A O 1
ATOM 1229 N N . ALA A 1 156 ? 19.443 -32.958 -3.512 1.00 89.44 156 ALA A N 1
ATOM 1230 C CA . ALA A 1 156 ? 19.725 -34.014 -4.491 1.00 89.44 156 ALA A CA 1
ATOM 1231 C C . ALA A 1 156 ? 18.580 -34.268 -5.492 1.00 89.44 156 ALA A C 1
ATOM 1233 O O . ALA A 1 156 ? 18.796 -34.884 -6.536 1.00 89.44 156 ALA A O 1
ATOM 1234 N N . SER A 1 157 ? 17.358 -33.819 -5.186 1.00 93.38 157 SER A N 1
ATOM 1235 C CA . SER A 1 157 ? 16.176 -34.013 -6.028 1.00 93.38 157 SER A CA 1
ATOM 1236 C C . SER A 1 157 ? 15.159 -32.881 -5.866 1.00 93.38 157 SER A C 1
ATOM 1238 O O . SER A 1 157 ? 15.168 -32.155 -4.872 1.00 93.38 157 SER A O 1
ATOM 1240 N N . LEU A 1 158 ? 14.231 -32.759 -6.822 1.00 91.62 158 LEU A N 1
ATOM 1241 C CA . LEU A 1 158 ? 13.122 -31.798 -6.741 1.00 91.62 158 LEU A CA 1
ATOM 1242 C C . LEU A 1 158 ? 12.217 -32.059 -5.525 1.00 91.62 158 LEU A C 1
ATOM 1244 O O . LEU A 1 158 ? 11.734 -31.126 -4.889 1.00 91.62 158 LEU A O 1
ATOM 1248 N N . THR A 1 159 ? 11.989 -33.326 -5.182 1.00 93.94 159 THR A N 1
ATOM 1249 C CA . THR A 1 159 ? 11.188 -33.686 -4.007 1.00 93.94 159 THR A CA 1
ATOM 1250 C C . THR A 1 159 ? 11.872 -33.219 -2.723 1.00 93.94 159 THR A C 1
ATOM 1252 O O . THR A 1 159 ? 11.217 -32.652 -1.849 1.00 93.94 159 THR A O 1
ATOM 1255 N N . ASP A 1 160 ? 13.194 -33.378 -2.634 1.00 91.06 160 ASP A N 1
ATOM 1256 C CA . ASP A 1 160 ? 13.972 -32.894 -1.491 1.00 91.06 160 ASP A CA 1
ATOM 1257 C C . ASP A 1 160 ? 13.980 -31.368 -1.426 1.00 91.06 160 ASP A C 1
ATOM 1259 O O . ASP A 1 160 ? 13.818 -30.811 -0.345 1.00 91.06 160 ASP A O 1
ATOM 1263 N N . GLN A 1 161 ? 14.068 -30.682 -2.572 1.00 90.94 161 GLN A N 1
ATOM 1264 C CA . GLN A 1 161 ? 13.926 -29.225 -2.647 1.00 90.94 161 GLN A CA 1
ATOM 1265 C C . GLN A 1 161 ? 12.601 -28.750 -2.041 1.00 90.94 161 GLN A C 1
ATOM 1267 O O . GLN A 1 161 ? 12.596 -27.833 -1.221 1.00 90.94 161 GLN A O 1
ATOM 1272 N N . ILE A 1 162 ? 11.483 -29.386 -2.403 1.00 91.50 162 ILE A N 1
ATOM 1273 C CA . ILE A 1 162 ? 10.152 -29.030 -1.891 1.00 91.50 162 ILE A CA 1
ATOM 1274 C C . ILE A 1 162 ? 10.068 -29.275 -0.380 1.00 91.50 162 ILE A C 1
ATOM 1276 O O . ILE A 1 162 ? 9.612 -28.401 0.357 1.00 91.50 162 ILE A O 1
ATOM 1280 N N . ASN A 1 163 ? 10.533 -30.434 0.092 1.00 90.69 163 ASN A N 1
ATOM 1281 C CA . ASN A 1 163 ? 10.485 -30.790 1.511 1.00 90.69 163 ASN A CA 1
ATOM 1282 C C . ASN A 1 163 ? 11.360 -29.867 2.368 1.00 90.69 163 ASN A C 1
ATOM 1284 O O . ASN A 1 163 ? 10.931 -29.414 3.429 1.00 90.69 163 ASN A O 1
ATOM 1288 N N . LEU A 1 164 ? 12.569 -29.560 1.899 1.00 90.06 164 LEU A N 1
ATOM 1289 C CA . LEU A 1 164 ? 13.500 -28.681 2.595 1.00 90.06 164 LEU A CA 1
ATOM 1290 C C . LEU A 1 164 ? 13.011 -27.229 2.607 1.00 90.06 164 LEU A C 1
ATOM 1292 O O . LEU A 1 164 ? 13.103 -26.564 3.638 1.00 90.06 164 LEU A O 1
ATOM 1296 N N . LEU A 1 165 ? 12.431 -26.749 1.503 1.00 90.44 165 LEU A N 1
ATOM 1297 C CA . LEU A 1 165 ? 11.821 -25.421 1.445 1.00 90.44 165 LEU A CA 1
ATOM 1298 C C . LEU A 1 165 ? 10.633 -25.311 2.405 1.00 90.44 165 LEU A C 1
ATOM 1300 O O . LEU A 1 165 ? 10.526 -24.331 3.139 1.00 90.44 165 LEU A O 1
ATOM 1304 N N . ALA A 1 166 ? 9.768 -26.328 2.434 1.00 88.31 166 ALA A N 1
ATOM 1305 C CA . ALA A 1 166 ? 8.644 -26.379 3.359 1.00 88.31 166 ALA A CA 1
ATOM 1306 C C . ALA A 1 166 ? 9.121 -26.379 4.819 1.00 88.31 166 ALA A C 1
ATOM 1308 O O . ALA A 1 166 ? 8.599 -25.618 5.625 1.00 88.31 166 ALA A O 1
ATOM 1309 N N . ALA A 1 167 ? 10.141 -27.171 5.157 1.00 86.56 167 ALA A N 1
ATOM 1310 C CA . ALA A 1 167 ? 10.706 -27.204 6.505 1.00 86.56 167 ALA A CA 1
ATOM 1311 C C . ALA A 1 167 ? 11.377 -25.879 6.908 1.00 86.56 167 ALA A C 1
ATOM 1313 O O . ALA A 1 167 ? 11.285 -25.483 8.065 1.00 86.56 167 ALA A O 1
ATOM 1314 N N . CYS A 1 168 ? 12.026 -25.189 5.965 1.00 86.56 168 CYS A N 1
ATOM 1315 C CA . CYS A 1 168 ? 12.694 -23.910 6.211 1.00 86.56 168 CYS A CA 1
ATOM 1316 C C . CYS A 1 168 ? 11.711 -22.748 6.436 1.00 86.56 168 CYS A C 1
ATOM 1318 O O . CYS A 1 168 ? 12.054 -21.790 7.127 1.00 86.56 168 CYS A O 1
ATOM 1320 N N . LEU A 1 169 ? 10.531 -22.791 5.809 1.00 87.62 169 LEU A N 1
ATOM 1321 C CA . LEU A 1 169 ? 9.560 -21.689 5.839 1.00 87.62 169 LEU A CA 1
ATOM 1322 C C . LEU A 1 169 ? 8.402 -21.904 6.815 1.00 87.62 169 LEU A C 1
ATOM 1324 O O . LEU A 1 169 ? 7.745 -20.933 7.177 1.00 87.62 169 LEU A O 1
ATOM 1328 N N . LYS A 1 170 ? 8.130 -23.151 7.210 1.00 87.94 170 LYS A N 1
ATOM 1329 C CA . LYS A 1 170 ? 7.048 -23.484 8.136 1.00 87.94 170 LYS A CA 1
ATOM 1330 C C . LYS A 1 170 ? 7.311 -22.881 9.516 1.00 87.94 170 LYS A C 1
ATOM 1332 O O . LYS A 1 170 ? 8.440 -22.916 10.000 1.00 87.94 170 LYS A O 1
ATOM 1337 N N . LEU A 1 171 ? 6.243 -22.426 10.174 1.00 84.94 171 LEU A N 1
ATOM 1338 C CA . LEU A 1 171 ? 6.287 -22.043 11.589 1.00 84.94 171 LEU A CA 1
ATOM 1339 C C . LEU A 1 171 ? 6.920 -23.133 12.450 1.00 84.94 171 LEU A C 1
ATOM 1341 O O . LEU A 1 171 ? 6.537 -24.308 12.387 1.00 84.94 171 LEU A O 1
ATOM 1345 N N . ASP A 1 172 ? 7.857 -22.717 13.292 1.00 86.19 172 ASP A N 1
ATOM 1346 C CA . ASP A 1 172 ? 8.413 -23.601 14.297 1.00 86.19 172 ASP A CA 1
ATOM 1347 C C . ASP A 1 172 ? 7.452 -23.756 15.495 1.00 86.19 172 ASP A C 1
ATOM 1349 O O . ASP A 1 172 ? 6.440 -23.061 15.646 1.00 86.19 172 ASP A O 1
ATOM 1353 N N . ALA A 1 173 ? 7.763 -24.711 16.371 1.00 87.38 173 ALA A N 1
ATOM 1354 C CA . ALA A 1 173 ? 6.942 -24.981 17.549 1.00 87.38 173 ALA A CA 1
ATOM 1355 C C . ALA A 1 173 ? 6.919 -23.806 18.548 1.00 87.38 173 ALA A C 1
ATOM 1357 O O . ALA A 1 173 ? 5.991 -23.699 19.355 1.00 87.38 173 ALA A O 1
ATOM 1358 N N . ALA A 1 174 ? 7.936 -22.937 18.531 1.00 88.31 174 ALA A N 1
ATOM 1359 C CA . ALA A 1 174 ? 7.995 -21.768 19.398 1.00 88.31 174 ALA A CA 1
ATOM 1360 C C . ALA A 1 174 ? 7.056 -20.663 18.888 1.00 88.31 174 ALA A C 1
ATOM 1362 O O . ALA A 1 174 ? 6.302 -20.102 19.686 1.00 88.31 174 ALA A O 1
ATOM 1363 N N . ASP A 1 175 ? 7.030 -20.418 17.579 1.00 87.38 175 ASP A N 1
ATOM 1364 C CA . ASP A 1 175 ? 6.122 -19.495 16.902 1.00 87.38 175 ASP A CA 1
ATOM 1365 C C . ASP A 1 175 ? 4.663 -19.923 17.070 1.00 87.38 175 ASP A C 1
ATOM 1367 O O . ASP A 1 175 ? 3.805 -19.106 17.418 1.00 87.38 175 ASP A O 1
ATOM 1371 N N . GLU A 1 176 ? 4.367 -21.212 16.885 1.00 88.50 176 GLU A N 1
ATOM 1372 C CA . GLU A 1 176 ? 3.020 -21.749 17.090 1.00 88.50 176 GLU A CA 1
ATOM 1373 C C . GLU A 1 176 ? 2.557 -21.529 18.540 1.00 88.50 176 GLU A C 1
ATOM 1375 O O . GLU A 1 176 ? 1.462 -21.010 18.790 1.00 88.50 176 GLU A O 1
ATOM 1380 N N . LYS A 1 177 ? 3.430 -21.816 19.514 1.00 91.06 177 LYS A N 1
ATOM 1381 C CA . LYS A 1 177 ? 3.158 -21.571 20.936 1.00 91.06 177 LYS A CA 1
ATOM 1382 C C . LYS A 1 177 ? 2.955 -20.084 21.238 1.00 91.06 177 LYS A C 1
ATOM 1384 O O . LYS A 1 177 ? 2.039 -19.743 21.990 1.00 91.06 177 LYS A O 1
ATOM 1389 N N . ALA A 1 178 ? 3.760 -19.201 20.650 1.00 92.81 178 ALA A N 1
ATOM 1390 C CA . ALA A 1 178 ? 3.622 -17.758 20.823 1.00 92.81 178 ALA A CA 1
ATOM 1391 C C . ALA A 1 178 ? 2.269 -17.256 20.292 1.00 92.81 178 ALA A C 1
ATOM 1393 O O . ALA A 1 178 ? 1.578 -16.496 20.974 1.00 92.81 178 ALA A O 1
ATOM 1394 N N . ARG A 1 179 ? 1.826 -17.738 19.123 1.00 92.56 179 ARG A N 1
ATOM 1395 C CA . ARG A 1 179 ? 0.508 -17.396 18.555 1.00 92.56 179 ARG A CA 1
ATOM 1396 C C . ARG A 1 179 ? -0.651 -17.876 19.432 1.00 92.56 179 ARG A C 1
ATOM 1398 O O . ARG A 1 179 ? -1.629 -17.142 19.611 1.00 92.56 179 ARG A O 1
ATOM 1405 N N . VAL A 1 180 ? -0.533 -19.065 20.032 1.00 92.00 180 VAL A N 1
ATOM 1406 C CA . VAL A 1 180 ? -1.505 -19.562 21.024 1.00 92.00 180 VAL A CA 1
ATOM 1407 C C . VAL A 1 180 ? -1.553 -18.642 22.242 1.00 92.00 180 VAL A C 1
ATOM 1409 O O . VAL A 1 180 ? -2.643 -18.259 22.674 1.00 92.00 180 VAL A O 1
ATOM 1412 N N . GLN A 1 181 ? -0.392 -18.248 22.765 1.00 94.19 181 GLN A N 1
ATOM 1413 C CA . GLN A 1 181 ? -0.297 -17.385 23.939 1.00 94.19 181 GLN A CA 1
ATOM 1414 C C . GLN A 1 181 ? -0.922 -16.004 23.691 1.00 94.19 181 GLN A C 1
ATOM 1416 O O . GLN A 1 181 ? -1.690 -15.531 24.526 1.00 94.19 181 GLN A O 1
ATOM 1421 N N . ILE A 1 182 ? -0.698 -15.401 22.518 1.00 94.75 182 ILE A N 1
ATOM 1422 C CA . ILE A 1 182 ? -1.327 -14.125 22.136 1.00 94.75 182 ILE A CA 1
ATOM 1423 C C . ILE A 1 182 ? -2.858 -14.218 22.224 1.00 94.75 182 ILE A C 1
ATOM 1425 O O . ILE A 1 182 ? -3.508 -13.331 22.778 1.00 94.75 182 ILE A O 1
ATOM 1429 N N . CYS A 1 183 ? -3.455 -15.306 21.729 1.00 93.69 183 CYS A N 1
ATOM 1430 C CA . CYS A 1 183 ? -4.908 -15.491 21.801 1.00 93.69 183 CYS A CA 1
ATOM 1431 C C . CYS A 1 183 ? -5.406 -15.631 23.246 1.00 93.69 183 CYS A C 1
ATOM 1433 O O . CYS A 1 183 ? -6.469 -15.105 23.585 1.00 93.69 183 CYS A O 1
ATOM 1435 N N . GLN A 1 184 ? -4.645 -16.311 24.109 1.00 93.38 184 GLN A N 1
ATOM 1436 C CA . GLN A 1 184 ? -4.970 -16.461 25.531 1.00 93.38 184 GLN A CA 1
ATOM 1437 C C . GLN A 1 184 ? -4.901 -15.122 26.273 1.00 93.38 184 GLN A C 1
ATOM 1439 O O . GLN A 1 184 ? -5.818 -14.784 27.024 1.00 93.38 184 GLN A O 1
ATOM 1444 N N . GLU A 1 185 ? -3.852 -14.335 26.033 1.00 94.94 185 GLU A N 1
ATOM 1445 C CA . GLU A 1 185 ? -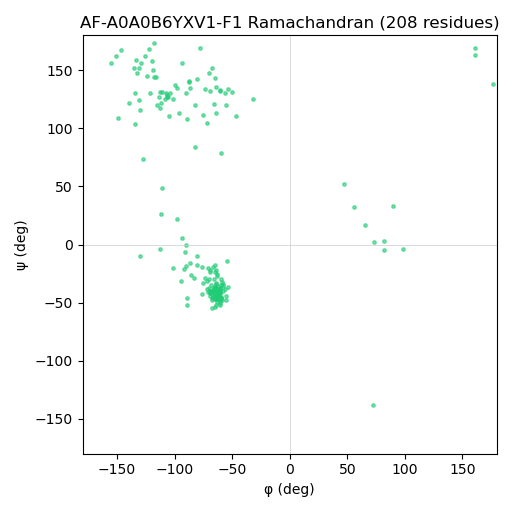3.671 -13.016 26.641 1.00 94.94 185 GLU A CA 1
ATOM 1446 C C . GLU A 1 185 ? -4.759 -12.040 26.196 1.00 94.94 185 GLU A C 1
ATOM 1448 O O . GLU A 1 185 ? -5.400 -11.408 27.036 1.00 94.94 185 GLU A O 1
ATOM 1453 N N . LEU A 1 186 ? -5.044 -11.974 24.894 1.00 94.75 186 LEU A N 1
ATOM 1454 C CA . LEU A 1 186 ? -6.115 -11.129 24.375 1.00 94.75 186 LEU A CA 1
ATOM 1455 C C . LEU A 1 186 ? -7.490 -11.558 24.919 1.00 94.75 186 LEU A C 1
ATOM 1457 O O . LEU A 1 186 ? -8.299 -10.702 25.272 1.00 94.75 186 LEU A O 1
ATOM 1461 N N . THR A 1 187 ? -7.745 -12.865 25.058 1.00 93.69 187 THR A N 1
ATOM 1462 C CA . THR A 1 187 ? -8.994 -13.367 25.661 1.00 93.69 187 THR A CA 1
ATOM 1463 C C . THR A 1 187 ? -9.118 -12.888 27.107 1.00 93.69 187 THR A C 1
ATOM 1465 O O . THR A 1 187 ? -10.161 -12.367 27.503 1.00 93.69 187 THR A O 1
ATOM 1468 N N . LYS A 1 188 ? -8.037 -12.990 27.889 1.00 93.31 188 LYS A N 1
ATOM 1469 C CA . LYS A 1 188 ? -7.987 -12.513 29.277 1.00 93.31 188 LYS A CA 1
ATOM 1470 C C . LYS A 1 188 ? -8.208 -11.001 29.378 1.00 93.31 188 LYS A C 1
ATOM 1472 O O . LYS A 1 188 ? -8.892 -10.557 30.294 1.00 93.31 188 LYS A O 1
ATOM 1477 N N . LEU A 1 189 ? -7.662 -10.222 28.442 1.00 95.12 189 LEU A N 1
ATOM 1478 C CA . LEU A 1 189 ? -7.828 -8.766 28.397 1.00 95.12 189 LEU A CA 1
ATOM 1479 C C . LEU A 1 189 ? -9.259 -8.338 28.058 1.00 95.12 189 LEU A C 1
ATOM 1481 O O . LEU A 1 189 ? -9.722 -7.325 28.576 1.00 95.12 189 LEU A O 1
ATOM 1485 N N . LEU A 1 190 ? -9.959 -9.090 27.205 1.00 93.44 190 LEU A N 1
ATOM 1486 C CA . LEU A 1 190 ? -11.320 -8.755 26.774 1.00 93.44 190 LEU A CA 1
ATOM 1487 C C . LEU A 1 190 ? -12.421 -9.345 27.660 1.00 93.44 190 LEU A C 1
ATOM 1489 O O . LEU A 1 190 ? -13.539 -8.836 27.643 1.00 93.44 190 LEU A O 1
ATOM 1493 N N . SER A 1 191 ? -12.114 -10.367 28.460 1.00 91.94 191 SER A N 1
ATOM 1494 C CA . SER A 1 191 ? -13.082 -11.019 29.355 1.00 91.94 191 SER A CA 1
ATOM 1495 C C . SER A 1 191 ? -13.822 -10.062 30.311 1.00 91.94 191 SER A C 1
ATOM 1497 O O . SER A 1 191 ? -15.013 -10.270 30.514 1.00 91.94 191 SER A O 1
ATOM 1499 N N . PRO A 1 192 ? -13.204 -8.996 30.871 1.00 92.81 192 PRO A N 1
ATOM 1500 C CA . PRO A 1 192 ? -13.921 -8.035 31.717 1.00 92.81 192 PRO A CA 1
ATOM 1501 C C . PRO A 1 192 ? -14.933 -7.160 30.961 1.00 92.81 192 PRO A C 1
ATOM 1503 O O . PRO A 1 192 ? -15.818 -6.583 31.582 1.00 92.81 192 PRO A O 1
ATOM 1506 N N . LEU A 1 193 ? -14.772 -7.012 29.641 1.00 93.88 193 LEU A N 1
ATOM 1507 C CA . LEU A 1 193 ? -15.640 -6.188 28.793 1.00 93.88 193 LEU A CA 1
ATOM 1508 C C . LEU A 1 193 ? -16.756 -7.010 28.144 1.00 93.88 193 LEU A C 1
ATOM 1510 O O . LEU A 1 193 ? -17.836 -6.487 27.880 1.00 93.88 193 LEU A O 1
ATOM 1514 N N . PHE A 1 194 ? -16.480 -8.282 27.863 1.00 92.56 194 PHE A N 1
ATOM 1515 C CA . PHE A 1 194 ? -17.373 -9.178 27.146 1.00 92.56 194 PHE A CA 1
ATOM 1516 C C . PHE A 1 194 ? -17.429 -10.525 27.865 1.00 92.56 194 PHE A C 1
ATOM 1518 O O . PHE A 1 194 ? -16.516 -11.350 27.743 1.00 92.56 194 PHE A O 1
ATOM 1525 N N . GLU A 1 195 ? -18.521 -10.759 28.593 1.00 87.12 195 GLU A N 1
ATOM 1526 C CA . GLU A 1 195 ? -18.789 -12.050 29.224 1.00 87.12 195 GLU A CA 1
ATOM 1527 C C . GLU A 1 195 ? -18.777 -13.164 28.160 1.00 87.12 195 GLU A C 1
ATOM 1529 O O . GLU A 1 195 ? -19.387 -13.048 27.098 1.00 87.12 195 GLU A O 1
ATOM 1534 N N . HIS A 1 196 ? -18.029 -14.238 28.431 1.00 89.25 196 HIS A N 1
ATOM 1535 C CA . HIS A 1 196 ? -17.836 -15.399 27.546 1.00 89.25 196 HIS A CA 1
ATOM 1536 C C . HIS A 1 196 ? -17.104 -15.148 26.211 1.00 89.25 196 HIS A C 1
ATOM 1538 O O . HIS A 1 196 ? -17.143 -16.001 25.320 1.00 89.25 196 HIS A O 1
ATOM 1544 N N . CYS A 1 197 ? -16.385 -14.032 26.054 1.00 91.56 197 CYS A N 1
ATOM 1545 C CA . CYS A 1 197 ? -15.549 -13.818 24.871 1.00 91.56 197 CYS A CA 1
ATOM 1546 C C . CYS A 1 197 ? -14.400 -14.840 24.789 1.00 91.56 197 CYS A C 1
ATOM 1548 O O . CYS A 1 197 ? -13.713 -15.104 25.774 1.00 91.56 197 CYS A O 1
ATOM 1550 N N . LYS A 1 198 ? -14.170 -15.393 23.591 1.00 91.56 198 LYS A N 1
ATOM 1551 C CA . LYS A 1 198 ? -13.056 -16.298 23.287 1.00 91.56 198 LYS A CA 1
ATOM 1552 C C . LYS A 1 198 ? -12.403 -15.893 21.974 1.00 91.56 198 LYS A C 1
ATOM 1554 O O . LYS A 1 198 ? -13.084 -15.756 20.960 1.00 91.56 198 LYS A O 1
ATOM 1559 N N . ILE A 1 199 ? -11.082 -15.762 21.985 1.00 94.00 199 ILE A N 1
ATOM 1560 C CA . ILE A 1 199 ? -10.304 -15.470 20.783 1.00 94.00 199 ILE A CA 1
ATOM 1561 C C . ILE A 1 199 ? -9.668 -16.762 20.288 1.00 94.00 199 ILE A C 1
ATOM 1563 O O . ILE A 1 199 ? -8.967 -17.456 21.025 1.00 94.00 199 ILE A O 1
ATOM 1567 N N . CYS A 1 200 ? -9.931 -17.077 19.024 1.00 92.00 200 CYS A N 1
ATOM 1568 C CA . CYS A 1 200 ? -9.439 -18.270 18.355 1.00 92.00 200 CYS A CA 1
ATOM 1569 C C . CYS A 1 200 ? -8.541 -17.878 17.183 1.00 92.00 200 CYS A C 1
ATOM 1571 O O . CYS A 1 200 ? -8.810 -16.908 16.474 1.00 92.00 200 CYS A O 1
ATOM 1573 N N . GLN A 1 201 ? -7.501 -18.676 16.954 1.00 91.56 201 GLN A N 1
ATOM 1574 C CA . GLN A 1 201 ? -6.699 -18.577 15.741 1.00 91.56 201 GLN A CA 1
ATOM 1575 C C . GLN A 1 201 ? -7.506 -19.065 14.535 1.00 91.56 201 GLN A C 1
ATOM 1577 O O . GLN A 1 201 ? -8.322 -19.979 14.649 1.00 91.56 201 GLN A O 1
ATOM 1582 N N . PHE A 1 202 ? -7.251 -18.473 13.373 1.00 92.81 202 PHE A N 1
ATOM 1583 C CA . PHE A 1 202 ? -7.822 -18.897 12.099 1.00 92.81 202 PHE A CA 1
ATOM 1584 C C . PHE A 1 202 ? -6.814 -18.653 10.969 1.00 92.81 202 PHE A C 1
ATOM 1586 O O . PHE A 1 202 ? -5.810 -17.962 11.154 1.00 92.81 202 PHE A O 1
ATOM 1593 N N . GLY A 1 203 ? -7.081 -19.215 9.789 1.00 91.75 203 GLY A N 1
ATOM 1594 C CA . GLY A 1 203 ? -6.252 -19.000 8.603 1.00 91.75 203 GLY A CA 1
ATOM 1595 C C . GLY A 1 203 ? -4.902 -19.716 8.667 1.00 91.75 203 GLY A C 1
ATOM 1596 O O . GLY A 1 203 ? -4.828 -20.873 9.083 1.00 91.75 203 GLY A O 1
ATOM 1597 N N . SER A 1 204 ? -3.844 -19.028 8.228 1.00 88.19 204 SER A N 1
ATOM 1598 C CA . SER A 1 204 ? -2.502 -19.605 8.057 1.00 88.19 204 SER A CA 1
ATOM 1599 C C . SER A 1 204 ? -1.908 -20.169 9.350 1.00 88.19 204 SER A C 1
ATOM 1601 O O . SER A 1 204 ? -1.204 -21.169 9.324 1.00 88.19 204 SER A O 1
ATOM 1603 N N . SER A 1 205 ? -2.270 -19.604 10.503 1.00 86.94 205 SER A N 1
ATOM 1604 C CA . SER A 1 205 ? -1.800 -20.079 11.810 1.00 86.94 205 SER A CA 1
ATOM 1605 C C . SER A 1 205 ? -2.270 -21.489 12.188 1.00 86.94 205 SER A C 1
ATOM 1607 O O . SER A 1 205 ? -1.710 -22.066 13.107 1.00 86.94 205 SER A O 1
ATOM 1609 N N . VAL A 1 206 ? -3.312 -22.031 11.543 1.00 88.06 206 VAL A N 1
ATOM 1610 C CA . VAL A 1 206 ? -3.905 -23.336 11.911 1.00 88.06 206 VAL A CA 1
ATOM 1611 C C . VAL A 1 206 ? -4.092 -24.288 10.730 1.00 88.06 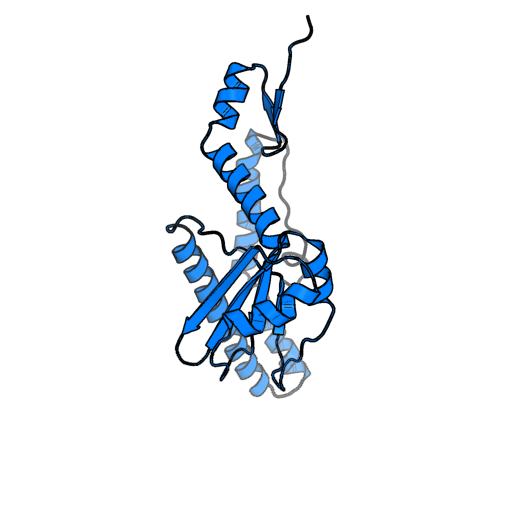206 VAL A C 1
ATOM 1613 O O . VAL A 1 206 ? -4.419 -25.452 10.932 1.00 88.06 206 VAL A O 1
ATOM 1616 N N . ASN A 1 207 ? -3.905 -23.822 9.491 1.00 87.12 207 ASN A N 1
ATOM 1617 C CA . ASN A 1 207 ? -4.129 -24.634 8.289 1.00 87.12 207 ASN A CA 1
ATOM 1618 C C . ASN A 1 207 ? -2.881 -25.403 7.811 1.00 87.12 207 ASN A C 1
ATOM 1620 O O . ASN A 1 207 ? -2.960 -26.105 6.808 1.00 87.12 207 ASN A O 1
ATOM 1624 N N . GLY A 1 208 ? -1.744 -25.254 8.499 1.00 81.44 208 GLY A N 1
ATOM 1625 C CA . GLY A 1 208 ? -0.481 -25.914 8.153 1.00 81.44 208 GLY A CA 1
ATOM 1626 C C . GLY A 1 208 ? 0.342 -25.230 7.053 1.00 81.44 208 GLY A C 1
ATOM 1627 O O . GLY A 1 208 ? 1.399 -25.748 6.705 1.00 81.44 208 GLY A O 1
ATOM 1628 N N . PHE A 1 209 ? -0.101 -24.076 6.543 1.00 82.62 209 PHE A N 1
ATOM 1629 C CA . PHE A 1 209 ? 0.591 -23.252 5.536 1.00 82.62 209 PHE A CA 1
ATOM 1630 C C . PHE A 1 209 ? 1.074 -21.910 6.114 1.00 82.62 209 PHE A C 1
ATOM 1632 O O . PHE A 1 209 ? 1.116 -20.901 5.405 1.00 82.62 209 PHE A O 1
ATOM 1639 N N . GLY A 1 210 ? 1.311 -21.881 7.426 1.00 75.94 210 GLY A N 1
ATOM 1640 C CA . GLY A 1 210 ? 1.687 -20.693 8.188 1.00 75.94 210 GLY A CA 1
ATOM 1641 C C . GLY A 1 210 ? 3.165 -20.390 8.189 1.00 75.94 210 GLY A C 1
ATOM 1642 O O . GLY A 1 210 ? 3.960 -21.345 8.030 1.00 75.94 210 GLY A O 1
#

Secondary structure (DSSP, 8-state):
-----EEETTTTEEES-HHHHHHHHHSHHHHHHHHHHHHHHHHHTEEEEE--TT-S-HHHHHHHHHGGGS-EEEEEEEEETTEEEEEEEESSSHHHHHHHHS-EEETTEEEEEEE--------HHHHHHHHHHHHHHHHHHHHHHHHHHHHHHT-SSHHHHHHHHHHHHSPPHHHHHHHHHHHHHHHHHHTTTSTT------GGGTSS--

Organism: NCBI:txid1028688

Nearest PDB structures (foldseek):
  9j8p-assembly1_A  TM=4.655E-01  e=4.818E-11  Homo sapiens
  8idf-assembly1_A  TM=4.386E-01  e=8.835E-11  Homo sapiens
  5wu6-assembly2_B  TM=5.169E-01  e=2.490E-07  Homo sapiens
  5wu6-assembly3_C  TM=4.708E-01  e=3.371E-07  Homo sapiens
  6eld-assembly1_A  TM=6.193E-01  e=7.907E-05  Homo sapiens

Sequence (210 aa):
MAEKSYHCQLCNCTLYGMKEFDLHCNGKKHKSNEKHGNEQEDAKRKIYVRGLEGITNPRDFLFKYFCNFGSLNDIKIGGNQGSSFAVVEFCEREPVARCLKMKHMIGGQCLYVKSYKNRTPTSGVSRMAHQKLEQDEKTKQAATTSHAMDILLSAASLTDQINLLAACLKLDAADEKARVQICQELTKLLSPLFEHCKICQFGSSVNGFG

Foldseek 3Di:
DDQDWDADPLVRDIDRDPVVVVCVCVDPVNVVSVVVVVVVVQLLQKKKKWQCPPPPCVQVQCCVPLCVLHAWDDKAWDDDVPTIMIMTGHPDNRSLVVVQVDWDADPNTTMDMDRGDDPDPPPPVVVVVVVVVVVVVVVVVVVLVVVLVVQLVPDPDPVSNVVSSLVSPWDDPVRLVVVVVVQVVVQVVCCVVDPPDGGDDDDCSPPRND

pLDDT: mean 83.48, std 11.8, range [41.19, 95.12]

InterPro domains:
  IPR000504 RNA recognition motif domain [PS50102] (45-118)
  IPR000504 RNA recognition motif domain [SM00360] (46-114)
  IPR012677 Nucleotide-binding alpha-beta plait domain superfamily [G3DSA:3.30.70.330] (34-123)
  IPR035979 RNA-binding domain superfamily [SSF54928] (36-124)
  IPR036236 Zinc finger C2H2 superfamily [SSF57667] (4-35)
  IPR043519 Nucleotidyltransferase superfamily [SSF81301] (156-210)
  IPR054708 Poly(A) RNA polymerase, mitochondrial-like, central palm domain [PF22600] (158-210)

Radius of gyration: 26.67 Å; Cα contacts (8 Å, |Δi|>4): 207; chains: 1; bounding box: 61×59×60 Å